Protein AF-A0A812LS75-F1 (afdb_monomer_lite)

Radius of gyration: 18.22 Å; chains: 1; bounding box: 44×43×49 Å

Secondary structure (DSSP, 8-state):
-PPPTT--B---EEEE-TTSEETTEE-GGGSTT--SGGGB-TTS-BPPPHHHHHHHHHHSPTT--EEEEE-B-SS-BHHHHHHTT-HHHHHHHHHHHHTS-EEEEEE-TTSTT--GGGTSSSHHHHHHHHHHHHHHHH-TTSEEEEEE-EEE-TTS-EEEESHHHHHHHHHHHHHHSTT-PPPTTEEEEEETTTTTTPPPSSPPPPPTTS---TT-EEEEESS--TTTHHHHHHHHHHHHHTTT-EEEB--SSTTBGGG-TTSPB-HHHHHHHHHHH-

pLDDT: mean 82.85, std 12.39, range [31.2, 97.56]

Organism: Symbiodinium pilosum (NCBI:txid2952)

Structure (mmCIF, N/CA/C/O backbone):
data_AF-A0A812LS75-F1
#
_entry.id   AF-A0A812LS75-F1
#
loop_
_atom_site.group_PDB
_atom_site.id
_atom_site.type_symbol
_atom_site.label_atom_id
_atom_site.label_alt_id
_atom_site.label_comp_id
_atom_site.label_asym_id
_atom_site.label_entity_id
_atom_site.label_seq_id
_atom_site.pdbx_PDB_ins_code
_atom_site.Cartn_x
_atom_site.Cartn_y
_atom_site.Cartn_z
_atom_site.occupancy
_atom_site.B_iso_or_equiv
_atom_site.auth_seq_id
_atom_site.auth_comp_id
_atom_site.auth_asym_id
_atom_site.auth_atom_id
_atom_site.pdbx_PDB_model_num
ATOM 1 N N . MET A 1 1 ? -18.449 -24.572 -2.217 1.00 39.62 1 MET A N 1
ATOM 2 C CA . MET A 1 1 ? -18.403 -24.117 -0.814 1.00 39.62 1 MET A CA 1
ATOM 3 C C . MET A 1 1 ? -18.227 -22.620 -0.880 1.00 39.62 1 MET A C 1
ATOM 5 O O . MET A 1 1 ? -17.216 -22.192 -1.411 1.00 39.62 1 MET A O 1
ATOM 9 N N . THR A 1 2 ? -19.245 -21.865 -0.482 1.00 31.20 2 THR A N 1
ATOM 10 C CA . THR A 1 2 ? -19.240 -20.399 -0.531 1.00 31.20 2 THR A CA 1
ATOM 11 C C . THR A 1 2 ? -18.287 -19.874 0.546 1.00 31.20 2 THR A C 1
ATOM 13 O O . THR A 1 2 ? -18.378 -20.364 1.676 1.00 31.20 2 THR A O 1
ATOM 16 N N . PRO A 1 3 ? -17.376 -18.935 0.241 1.00 34.66 3 PRO A N 1
ATOM 17 C CA . PRO A 1 3 ? -16.498 -18.353 1.251 1.00 34.66 3 PRO A CA 1
ATOM 18 C C . PRO A 1 3 ? -17.309 -17.704 2.388 1.00 34.66 3 PRO A C 1
ATOM 20 O O . PRO A 1 3 ? -18.414 -17.204 2.137 1.00 34.66 3 PRO A O 1
ATOM 23 N N . PRO A 1 4 ? -16.798 -17.693 3.634 1.00 38.34 4 PRO A N 1
ATOM 24 C CA . PRO A 1 4 ? -17.427 -16.969 4.735 1.00 38.34 4 PRO A CA 1
ATOM 25 C C . PRO A 1 4 ? -17.617 -15.491 4.370 1.00 38.34 4 PRO A C 1
ATOM 27 O O . PRO A 1 4 ? -16.743 -14.884 3.753 1.00 38.34 4 PRO A O 1
ATOM 30 N N . ARG A 1 5 ? -18.742 -14.898 4.794 1.00 42.19 5 ARG A N 1
ATOM 31 C CA . ARG A 1 5 ? -19.134 -13.496 4.528 1.00 42.19 5 ARG A CA 1
ATOM 32 C C . ARG A 1 5 ? -18.114 -12.434 4.978 1.00 42.19 5 ARG A C 1
ATOM 34 O O . ARG A 1 5 ? -18.291 -11.270 4.639 1.00 42.19 5 ARG A O 1
ATOM 41 N N . GLU A 1 6 ? -17.083 -12.819 5.723 1.00 42.31 6 GLU A N 1
ATOM 42 C CA . GLU A 1 6 ? -16.163 -11.910 6.416 1.00 42.31 6 GLU A CA 1
ATOM 43 C C . GLU A 1 6 ? -14.736 -11.908 5.841 1.00 42.31 6 GLU A C 1
ATOM 45 O O . GLU A 1 6 ? -13.907 -11.108 6.265 1.00 42.31 6 GLU A O 1
ATOM 50 N N . CYS A 1 7 ? -14.461 -12.714 4.808 1.00 43.38 7 CYS A N 1
ATOM 51 C CA . CYS A 1 7 ? -13.202 -12.650 4.064 1.00 43.38 7 CYS A CA 1
ATOM 52 C C . CYS A 1 7 ? -13.453 -12.270 2.608 1.00 43.38 7 CYS A C 1
ATOM 54 O O . CYS A 1 7 ? -13.709 -13.112 1.747 1.00 43.38 7 CYS A O 1
ATOM 56 N N . PHE A 1 8 ? -13.349 -10.973 2.326 1.00 46.62 8 PHE A N 1
ATOM 57 C CA . PHE A 1 8 ? -13.292 -10.482 0.958 1.00 46.62 8 PHE A CA 1
ATOM 58 C C . PHE A 1 8 ? -11.885 -10.685 0.426 1.00 46.62 8 PHE A C 1
ATOM 60 O O . PHE A 1 8 ? -10.950 -9.977 0.792 1.00 46.62 8 PHE A O 1
ATOM 67 N N . VAL A 1 9 ? -11.744 -11.627 -0.487 1.00 44.16 9 VAL A N 1
ATOM 68 C CA . VAL A 1 9 ? -10.540 -11.724 -1.296 1.00 44.16 9 VAL A CA 1
ATOM 69 C C . VAL A 1 9 ? -10.797 -10.902 -2.539 1.00 44.16 9 VAL A C 1
ATOM 71 O O . VAL A 1 9 ? -11.598 -11.262 -3.401 1.00 44.16 9 VAL A O 1
ATOM 74 N N . VAL A 1 10 ? -10.149 -9.756 -2.617 1.00 47.62 10 VAL A N 1
ATOM 75 C CA . VAL A 1 10 ? -10.252 -8.910 -3.795 1.00 47.62 10 VAL A CA 1
ATOM 76 C C . VAL A 1 10 ? -9.179 -9.401 -4.769 1.00 47.62 10 VAL A C 1
ATOM 78 O O . VAL A 1 10 ? -8.008 -9.396 -4.392 1.00 47.62 10 VAL A O 1
ATOM 81 N N . PRO A 1 11 ? -9.503 -9.845 -5.999 1.00 45.38 11 PRO A N 1
ATOM 82 C CA . PRO A 1 11 ? -8.513 -9.812 -7.067 1.00 45.38 11 PRO A CA 1
ATOM 83 C C . PRO A 1 11 ? -8.067 -8.381 -7.226 1.00 45.38 11 PRO A C 1
ATOM 85 O O . PRO A 1 11 ? -8.774 -7.520 -7.746 1.00 45.38 11 PRO A O 1
ATOM 88 N N . VAL A 1 12 ? -6.893 -8.116 -6.704 1.00 52.88 12 VAL A N 1
ATOM 89 C CA . VAL A 1 12 ? -6.328 -6.802 -6.786 1.00 52.88 12 VAL A CA 1
ATOM 90 C C . VAL A 1 12 ? -5.552 -6.732 -8.098 1.00 52.88 12 VAL A C 1
ATOM 92 O O . VAL A 1 12 ? -4.481 -7.321 -8.231 1.00 52.88 12 VAL A O 1
ATOM 95 N N . ALA A 1 13 ? -6.069 -5.974 -9.065 1.00 51.00 13 ALA A N 1
ATOM 96 C CA . ALA A 1 13 ? -5.219 -5.411 -10.106 1.00 51.00 13 ALA A CA 1
ATOM 97 C C . ALA A 1 13 ? -4.308 -4.375 -9.423 1.00 51.00 13 ALA A C 1
ATOM 99 O O . ALA A 1 13 ? -4.719 -3.245 -9.164 1.00 51.00 13 ALA A O 1
ATOM 100 N N . ALA A 1 14 ? -3.121 -4.820 -9.002 1.00 65.06 14 ALA A N 1
ATOM 101 C CA . ALA A 1 14 ? -2.138 -4.006 -8.294 1.00 65.06 14 ALA A CA 1
ATOM 102 C C . ALA A 1 14 ? -1.246 -3.258 -9.292 1.00 65.06 14 ALA A C 1
ATOM 104 O O . ALA A 1 14 ? -0.485 -3.882 -10.039 1.00 65.06 14 ALA A O 1
ATOM 105 N N . PHE A 1 15 ? -1.276 -1.925 -9.260 1.00 75.06 15 PHE A N 1
ATOM 106 C CA . PHE A 1 15 ? -0.408 -1.082 -10.090 1.00 75.06 15 PHE A CA 1
ATOM 107 C C . PHE A 1 15 ? 0.732 -0.491 -9.280 1.00 75.06 15 PHE A C 1
ATOM 109 O O . PHE A 1 15 ? 0.502 0.141 -8.256 1.00 75.06 15 PHE A O 1
ATOM 116 N N . GLN A 1 16 ? 1.970 -0.642 -9.746 1.00 78.88 16 GLN A N 1
ATOM 117 C CA . GLN A 1 16 ? 3.122 -0.022 -9.094 1.00 78.88 16 GLN A CA 1
ATOM 118 C C . GLN A 1 16 ? 3.538 1.257 -9.783 1.00 78.88 16 GLN A C 1
ATOM 120 O O . GLN A 1 16 ? 3.876 1.246 -10.965 1.00 78.88 16 GLN A O 1
ATOM 125 N N . LEU A 1 17 ? 3.620 2.334 -9.009 1.00 84.94 17 LEU A N 1
ATOM 126 C CA . LEU A 1 17 ? 3.750 3.664 -9.592 1.00 84.94 17 LEU A CA 1
ATOM 127 C C . LEU A 1 17 ? 5.183 4.194 -9.681 1.00 84.94 17 LEU A C 1
ATOM 129 O O . LEU A 1 17 ? 5.386 5.131 -10.435 1.00 84.94 17 LEU A O 1
ATOM 133 N N . ALA A 1 18 ? 6.168 3.586 -9.002 1.00 80.25 18 ALA A N 1
ATOM 134 C CA . ALA A 1 18 ? 7.507 4.139 -8.703 1.00 80.25 18 ALA A CA 1
ATOM 135 C C . ALA A 1 18 ? 8.267 4.901 -9.815 1.00 80.25 18 ALA A C 1
ATOM 137 O O . ALA A 1 18 ? 9.175 5.652 -9.484 1.00 80.25 18 ALA A O 1
ATOM 138 N N . TYR A 1 19 ? 7.955 4.741 -11.102 1.00 82.12 19 TYR A N 1
ATOM 139 C CA . TYR A 1 19 ? 8.678 5.390 -12.204 1.00 82.12 19 TYR A CA 1
ATOM 140 C C . TYR A 1 19 ? 7.760 6.040 -13.247 1.00 82.12 19 TYR A C 1
ATOM 142 O O . TYR A 1 19 ? 8.248 6.519 -14.268 1.00 82.12 19 TYR A O 1
ATOM 150 N N . GLN A 1 20 ? 6.445 6.053 -13.012 1.00 85.31 20 GLN A N 1
ATOM 151 C CA . GLN A 1 20 ? 5.464 6.490 -14.007 1.00 85.31 20 GLN A CA 1
ATOM 152 C C . GLN A 1 20 ? 5.328 8.017 -14.091 1.00 85.31 20 GLN A C 1
ATOM 154 O O . GLN A 1 20 ? 4.790 8.539 -15.065 1.00 85.31 20 GLN A O 1
ATOM 159 N N . GLY A 1 21 ? 5.833 8.758 -13.101 1.00 87.31 21 GLY A N 1
ATOM 160 C CA . GLY A 1 21 ? 5.483 10.168 -12.924 1.00 87.31 21 GLY A CA 1
ATOM 161 C C . GLY A 1 21 ? 4.018 10.338 -12.512 1.00 87.31 21 GLY A C 1
ATOM 162 O O . GLY A 1 21 ? 3.299 9.379 -12.218 1.00 87.31 21 GLY A O 1
ATOM 163 N N . PHE A 1 22 ? 3.549 11.569 -12.434 1.00 90.38 22 PHE A N 1
ATOM 164 C CA . PHE A 1 22 ? 2.174 11.825 -12.016 1.00 90.38 22 PHE A CA 1
ATOM 165 C C . PHE A 1 22 ? 1.203 11.633 -13.191 1.00 90.38 22 PHE A C 1
ATOM 167 O O . PHE A 1 22 ? 1.601 11.848 -14.331 1.00 90.38 22 PHE A O 1
ATOM 174 N N . PRO A 1 23 ? -0.080 11.295 -12.963 1.00 89.50 23 PRO A N 1
ATOM 175 C CA . PRO A 1 23 ? -1.069 11.184 -14.039 1.00 89.50 23 PRO A CA 1
ATOM 176 C C . PRO A 1 23 ? -1.167 12.433 -14.925 1.00 89.50 23 PRO A C 1
ATOM 178 O O . PRO A 1 23 ? -1.390 12.327 -16.125 1.00 89.50 23 PRO A O 1
ATOM 181 N N . TRP A 1 24 ? -0.979 13.621 -14.341 1.00 91.50 24 TRP A N 1
ATOM 182 C CA . TRP A 1 24 ? -0.992 14.909 -15.050 1.00 91.50 24 TRP A CA 1
ATOM 183 C C . TRP A 1 24 ? 0.384 15.349 -15.568 1.00 91.50 24 TRP A C 1
ATOM 185 O O . TRP A 1 24 ? 0.475 16.349 -16.273 1.00 91.50 24 TRP A O 1
ATOM 195 N N . GLN A 1 25 ? 1.449 14.644 -15.191 1.00 89.88 25 GLN A N 1
ATOM 196 C CA . GLN A 1 25 ? 2.821 14.918 -15.610 1.00 89.88 25 GLN A CA 1
ATOM 197 C C . GLN A 1 25 ? 3.614 13.599 -15.618 1.00 89.88 25 GLN A C 1
ATOM 199 O O . GLN A 1 25 ? 4.436 13.356 -14.722 1.00 89.88 25 GLN A O 1
ATOM 204 N N . PRO A 1 26 ? 3.308 12.694 -16.566 1.00 88.31 26 PRO A N 1
ATOM 205 C CA . PRO A 1 26 ? 3.971 11.402 -16.641 1.00 88.31 26 PRO A CA 1
ATOM 206 C C . PRO A 1 26 ? 5.456 11.585 -16.955 1.00 88.31 26 PRO A C 1
ATOM 208 O O . PRO A 1 26 ? 5.873 12.558 -17.580 1.00 88.31 26 PRO A O 1
ATOM 211 N N . SER A 1 27 ? 6.275 10.625 -16.531 1.00 87.81 27 SER A N 1
ATOM 212 C CA . SER A 1 27 ? 7.654 10.552 -17.020 1.00 87.81 27 SER A CA 1
ATOM 213 C C . SER A 1 27 ? 7.639 10.300 -18.531 1.00 87.81 27 SER A C 1
ATOM 215 O O . SER A 1 27 ? 6.788 9.550 -18.991 1.00 87.81 27 SER A O 1
ATOM 217 N N . VAL A 1 28 ? 8.610 10.830 -19.287 1.00 86.19 28 VAL A N 1
ATOM 218 C CA . VAL A 1 28 ? 8.676 10.748 -20.769 1.00 86.19 28 VAL A CA 1
ATOM 219 C C . VAL A 1 28 ? 8.386 9.344 -21.322 1.00 86.19 28 VAL A C 1
ATOM 221 O O . VAL A 1 28 ? 7.678 9.188 -22.312 1.00 86.19 28 VAL A O 1
ATOM 224 N N . GLY A 1 29 ? 8.881 8.291 -20.661 1.00 83.88 29 GLY A N 1
ATOM 225 C CA . GLY A 1 29 ? 8.601 6.908 -21.060 1.00 83.88 29 GLY A CA 1
ATOM 226 C C . GLY A 1 29 ? 7.111 6.537 -21.042 1.00 83.88 29 GLY A C 1
ATOM 227 O O . GLY A 1 29 ? 6.692 5.719 -21.844 1.00 83.88 29 GLY A O 1
ATOM 228 N N . TYR A 1 30 ? 6.304 7.148 -20.176 1.00 86.00 30 TYR A N 1
ATOM 229 C CA . TYR A 1 30 ? 4.893 6.832 -19.904 1.00 86.00 30 TYR A CA 1
ATOM 230 C C . TYR A 1 30 ? 3.903 7.797 -20.564 1.00 86.00 30 TYR A C 1
ATOM 232 O O . TYR A 1 30 ? 2.693 7.678 -20.359 1.00 86.00 30 TYR A O 1
ATOM 240 N N . GLU A 1 31 ? 4.396 8.748 -21.353 1.00 87.81 31 GLU A N 1
ATOM 241 C CA . GLU A 1 31 ? 3.552 9.562 -22.223 1.00 87.81 31 GLU A CA 1
ATOM 242 C C . GLU A 1 31 ? 2.877 8.695 -23.300 1.00 87.81 31 GLU A C 1
ATOM 244 O O . GLU A 1 31 ? 3.352 7.615 -23.669 1.00 87.81 31 GLU A O 1
ATOM 249 N N . SER A 1 32 ? 1.727 9.152 -23.798 1.00 86.00 32 SER A N 1
ATOM 250 C CA . SER A 1 32 ? 1.018 8.449 -24.870 1.00 86.00 32 SER A CA 1
ATOM 251 C C . SER A 1 32 ? 1.871 8.418 -26.143 1.00 86.00 32 SER A C 1
ATOM 253 O O . SER A 1 32 ? 2.416 9.438 -26.559 1.00 86.00 32 SER A O 1
ATOM 255 N N . GLY A 1 33 ? 1.997 7.238 -26.756 1.00 84.31 33 GLY A N 1
ATOM 256 C CA . GLY A 1 33 ? 2.820 7.026 -27.952 1.00 84.31 33 GLY A CA 1
ATOM 257 C C . GLY A 1 33 ? 4.307 6.758 -27.685 1.00 84.31 33 GLY A C 1
ATOM 258 O O . GLY A 1 33 ? 5.040 6.461 -28.631 1.00 84.31 33 GLY A O 1
ATOM 259 N N . SER A 1 34 ? 4.762 6.801 -26.429 1.00 85.50 34 SER A N 1
ATOM 260 C CA . SER A 1 34 ? 6.143 6.461 -26.073 1.00 85.50 34 SER A CA 1
ATOM 261 C C . SER A 1 34 ? 6.450 4.970 -26.247 1.00 85.50 34 SER A C 1
ATOM 263 O O . SER A 1 34 ? 5.592 4.096 -26.085 1.00 85.50 34 SER A O 1
ATOM 265 N N . SER A 1 35 ? 7.711 4.658 -26.570 1.00 81.50 35 SER A N 1
ATOM 266 C CA . SER A 1 35 ? 8.141 3.273 -26.782 1.00 81.50 35 SER A CA 1
ATOM 267 C C . SER A 1 35 ? 8.067 2.448 -25.491 1.00 81.50 35 SER A C 1
ATOM 269 O O . SER A 1 35 ? 8.340 2.933 -24.393 1.00 81.50 35 SER A O 1
ATOM 271 N N . LEU A 1 36 ? 7.749 1.156 -25.624 1.00 75.06 36 LEU A N 1
ATOM 272 C CA . LEU A 1 36 ? 7.775 0.201 -24.508 1.00 75.06 36 LEU A CA 1
ATOM 273 C C . LEU A 1 36 ? 9.173 0.067 -23.879 1.00 75.06 36 LEU A C 1
ATOM 275 O O . LEU A 1 36 ? 9.285 -0.156 -22.675 1.00 75.06 36 LEU A O 1
ATOM 279 N N . GLU A 1 37 ? 10.242 0.229 -24.668 1.00 73.44 37 GLU A N 1
ATOM 280 C CA . GLU A 1 37 ? 11.620 0.201 -24.160 1.00 73.44 37 GLU A CA 1
ATOM 281 C C . GLU A 1 37 ? 11.896 1.354 -23.188 1.00 73.44 37 GLU A C 1
ATOM 283 O O . GLU A 1 37 ? 12.541 1.147 -22.162 1.00 73.44 37 GLU A O 1
ATOM 288 N N . GLY A 1 38 ? 11.334 2.541 -23.446 1.00 68.75 38 GLY A N 1
ATOM 289 C CA . GLY A 1 38 ? 11.442 3.702 -22.556 1.00 68.75 38 GLY A CA 1
ATOM 290 C C . GLY A 1 38 ? 10.684 3.556 -21.230 1.00 68.75 38 GLY A C 1
ATOM 291 O O . GLY A 1 38 ? 10.913 4.339 -20.308 1.00 68.75 38 GLY A O 1
ATOM 292 N N . ARG A 1 39 ? 9.804 2.552 -21.119 1.00 73.56 39 ARG A N 1
ATOM 293 C CA . ARG A 1 39 ? 8.993 2.235 -19.927 1.00 73.56 39 ARG A CA 1
ATOM 294 C C . ARG A 1 39 ? 9.566 1.116 -19.074 1.00 73.56 39 ARG A C 1
ATOM 296 O O . ARG A 1 39 ? 8.980 0.757 -18.056 1.00 73.56 39 ARG A O 1
ATOM 303 N N . ARG A 1 40 ? 10.676 0.510 -19.491 1.00 71.00 40 ARG A N 1
ATOM 304 C CA . ARG A 1 40 ? 11.230 -0.638 -18.783 1.00 71.00 40 ARG A CA 1
ATOM 305 C C . ARG A 1 40 ? 11.899 -0.192 -17.481 1.00 71.00 40 ARG A C 1
ATOM 307 O O . ARG A 1 40 ? 12.785 0.660 -17.472 1.00 71.00 40 ARG A O 1
ATOM 314 N N . TYR A 1 41 ? 11.464 -0.776 -16.374 1.00 70.50 41 TYR A N 1
ATOM 315 C CA . TYR A 1 41 ? 12.031 -0.566 -15.049 1.00 70.50 41 TYR A CA 1
ATOM 316 C C . TYR A 1 41 ? 13.445 -1.177 -14.977 1.00 70.50 41 TYR A C 1
ATOM 318 O O . TYR A 1 41 ? 13.772 -2.069 -15.766 1.00 70.50 41 TYR A O 1
ATOM 326 N N . PRO A 1 42 ? 14.290 -0.776 -14.004 1.00 68.12 42 PRO A N 1
ATOM 327 C CA . PRO A 1 42 ? 15.633 -1.346 -13.835 1.00 68.12 42 PRO A CA 1
ATOM 328 C C . PRO A 1 42 ? 15.664 -2.870 -13.635 1.00 68.12 42 PRO A C 1
ATOM 330 O O . PRO A 1 42 ? 16.673 -3.509 -13.915 1.00 68.12 42 PRO A O 1
ATOM 333 N N . ASN A 1 43 ? 14.564 -3.460 -13.164 1.00 64.38 43 ASN A N 1
ATOM 334 C CA . ASN A 1 43 ? 14.384 -4.906 -13.013 1.00 64.38 43 ASN A CA 1
ATOM 335 C C . ASN A 1 43 ? 13.890 -5.605 -14.299 1.00 64.38 43 ASN A C 1
ATOM 337 O O . ASN A 1 43 ? 13.624 -6.801 -14.275 1.00 64.38 43 ASN A O 1
ATOM 341 N N . GLY A 1 44 ? 13.780 -4.887 -15.420 1.00 68.69 44 GLY A N 1
ATOM 342 C CA . GLY A 1 44 ? 13.390 -5.437 -16.720 1.00 68.69 44 GLY A CA 1
ATOM 343 C C . GLY A 1 44 ? 11.882 -5.482 -16.981 1.00 68.69 44 GLY A C 1
ATOM 344 O O . GLY A 1 44 ? 11.478 -5.878 -18.074 1.00 68.69 44 GLY A O 1
ATOM 345 N N . GLU A 1 45 ? 11.063 -5.057 -16.020 1.00 69.62 45 GLU A N 1
ATOM 346 C CA . GLU A 1 45 ? 9.598 -5.104 -16.086 1.00 69.62 45 GLU A CA 1
ATOM 347 C C . GLU A 1 45 ? 9.027 -3.888 -16.825 1.00 69.62 45 GLU A C 1
ATOM 349 O O . GLU A 1 45 ? 9.600 -2.801 -16.777 1.00 69.62 45 GLU A O 1
ATOM 354 N N . THR A 1 46 ? 7.866 -4.038 -17.462 1.00 72.81 46 THR A N 1
ATOM 355 C CA . THR A 1 46 ? 7.110 -2.916 -18.034 1.00 72.81 46 THR A CA 1
ATOM 356 C C . THR A 1 46 ? 5.745 -2.860 -17.360 1.00 72.81 46 THR A C 1
ATOM 358 O O . THR A 1 46 ? 4.971 -3.812 -17.448 1.00 72.81 46 THR A O 1
ATOM 361 N N . TYR A 1 47 ? 5.459 -1.758 -16.668 1.00 75.44 47 TYR A N 1
ATOM 362 C CA . TYR A 1 47 ? 4.149 -1.500 -16.067 1.00 75.44 47 TYR A CA 1
ATOM 363 C C . TYR A 1 47 ? 3.290 -0.647 -17.010 1.00 75.44 47 TYR A C 1
ATOM 365 O O . TYR A 1 47 ? 3.852 0.099 -17.822 1.00 75.44 47 TYR A O 1
ATOM 373 N N . PRO A 1 48 ? 1.949 -0.753 -16.922 1.00 77.56 48 PRO A N 1
ATOM 374 C CA . PRO A 1 48 ? 1.064 0.074 -17.730 1.00 77.56 48 PRO A CA 1
ATOM 375 C C . PRO A 1 48 ? 1.271 1.555 -17.397 1.00 77.56 48 PRO A C 1
ATOM 377 O O . PRO A 1 48 ? 1.495 1.912 -16.240 1.00 77.56 48 PRO A O 1
ATOM 380 N N . ALA A 1 49 ? 1.214 2.401 -18.417 1.00 84.94 49 ALA A N 1
ATOM 381 C CA . ALA A 1 49 ? 1.160 3.848 -18.310 1.00 84.94 49 ALA A CA 1
ATOM 382 C C . ALA A 1 49 ? -0.236 4.322 -17.895 1.00 84.94 49 ALA A C 1
ATOM 384 O O . ALA A 1 49 ? -1.214 3.588 -18.005 1.00 84.94 49 ALA A O 1
ATOM 385 N N . TRP A 1 50 ? -0.347 5.583 -17.471 1.00 88.12 50 TRP A N 1
ATOM 386 C CA . TRP A 1 50 ? -1.609 6.143 -16.981 1.00 88.12 50 TRP A CA 1
ATOM 387 C C . TRP A 1 50 ? -2.777 6.026 -17.968 1.00 88.12 50 TRP A C 1
ATOM 389 O O . TRP A 1 50 ? -3.877 5.703 -17.542 1.00 88.12 50 TRP A O 1
ATOM 399 N N . HIS A 1 51 ? -2.539 6.203 -19.272 1.00 86.69 51 HIS A N 1
ATOM 400 C CA . HIS A 1 51 ? -3.581 6.037 -20.291 1.00 86.69 51 HIS A CA 1
ATOM 401 C C . HIS A 1 51 ? -3.985 4.565 -20.496 1.00 86.69 51 HIS A C 1
ATOM 403 O O . HIS A 1 51 ? -5.154 4.276 -20.698 1.00 86.69 51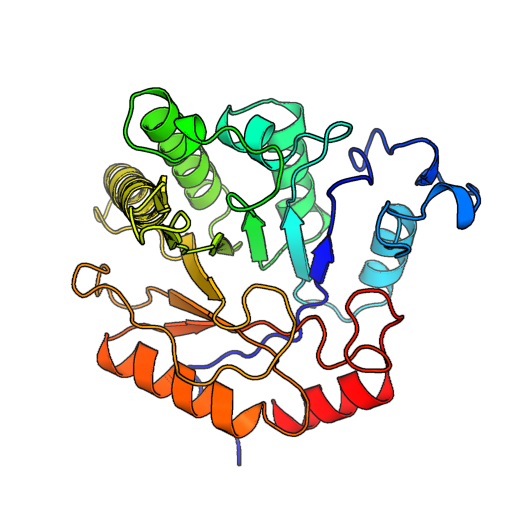 HIS A O 1
ATOM 409 N N . GLU A 1 52 ? -3.048 3.618 -20.375 1.00 82.06 52 GLU A N 1
ATOM 410 C CA . GLU A 1 52 ? -3.365 2.180 -20.415 1.00 82.06 52 GLU A CA 1
ATOM 411 C C . GLU A 1 52 ? -4.146 1.758 -19.156 1.00 82.06 52 GLU A C 1
ATOM 413 O O . GLU A 1 52 ? -5.006 0.883 -19.218 1.00 82.06 52 GLU A O 1
ATOM 418 N N . ILE A 1 53 ? -3.870 2.395 -18.010 1.00 83.81 53 ILE A N 1
ATOM 419 C CA . ILE A 1 53 ? -4.668 2.247 -16.788 1.00 83.81 53 ILE A CA 1
ATOM 420 C C . ILE A 1 53 ? -6.075 2.819 -17.007 1.00 83.81 53 ILE A C 1
ATOM 422 O O . ILE A 1 53 ? -7.040 2.147 -16.657 1.00 83.81 53 ILE A O 1
ATOM 426 N N . ASP A 1 54 ? -6.203 4.004 -17.612 1.00 86.12 54 ASP A N 1
ATOM 427 C CA . ASP A 1 54 ? -7.498 4.600 -17.974 1.00 86.12 54 ASP A CA 1
ATOM 428 C C . ASP A 1 54 ? -8.325 3.654 -18.864 1.00 86.12 54 ASP A C 1
ATOM 430 O O . ASP A 1 54 ? -9.468 3.338 -18.527 1.00 86.12 54 ASP A O 1
ATOM 434 N N . ASP A 1 55 ? -7.736 3.150 -19.951 1.00 82.06 55 ASP A N 1
ATOM 435 C CA . ASP A 1 55 ? -8.398 2.249 -20.904 1.00 82.06 55 ASP A CA 1
ATOM 436 C C . ASP A 1 55 ? -8.830 0.936 -20.244 1.00 82.06 55 ASP A C 1
ATOM 438 O O . ASP A 1 55 ? -9.953 0.460 -20.427 1.00 82.06 55 ASP A O 1
ATOM 442 N N . MET A 1 56 ? -7.945 0.356 -19.432 1.00 76.50 56 MET A N 1
ATOM 443 C CA . MET A 1 56 ? -8.246 -0.855 -18.680 1.00 76.50 56 MET A CA 1
ATOM 444 C C . MET A 1 56 ? -9.400 -0.616 -17.715 1.00 76.50 56 MET A C 1
ATOM 446 O O . MET A 1 56 ? -10.346 -1.392 -17.728 1.00 76.50 56 MET A O 1
ATOM 450 N N . ILE A 1 57 ? -9.374 0.456 -16.921 1.00 78.88 57 ILE A N 1
ATOM 451 C CA . ILE A 1 57 ? -10.447 0.761 -15.967 1.00 78.88 57 ILE A CA 1
ATOM 452 C C . ILE A 1 57 ? -11.774 0.982 -16.689 1.00 78.88 57 ILE A C 1
ATOM 454 O O . ILE A 1 57 ? -12.787 0.448 -16.246 1.00 78.88 57 ILE A O 1
ATOM 458 N N . ALA A 1 58 ? -11.766 1.680 -17.825 1.00 82.25 58 ALA A N 1
ATOM 459 C CA . ALA A 1 58 ? -12.953 1.874 -18.654 1.00 82.25 58 ALA A CA 1
ATOM 460 C C . ALA A 1 58 ? -13.525 0.557 -19.215 1.00 82.25 58 ALA A C 1
ATOM 462 O O . ALA A 1 58 ? -14.716 0.480 -19.509 1.00 82.25 58 ALA A O 1
ATOM 463 N N . SER A 1 59 ? -12.690 -0.475 -19.369 1.00 76.50 59 SER A N 1
ATOM 464 C CA . SER A 1 59 ? -13.112 -1.807 -19.819 1.00 76.50 59 SER A CA 1
ATOM 465 C C . SER A 1 59 ? -13.610 -2.722 -18.693 1.00 76.50 59 SER A C 1
ATOM 467 O O . SER A 1 59 ? -14.223 -3.757 -18.970 1.00 76.50 59 SER A O 1
ATOM 469 N N . LEU A 1 60 ? -13.343 -2.375 -17.429 1.00 68.44 60 LEU A N 1
ATOM 470 C CA . LEU A 1 60 ? -13.724 -3.189 -16.278 1.00 68.44 60 LEU A CA 1
ATOM 471 C C . LEU A 1 60 ? -15.203 -2.965 -15.913 1.00 68.44 60 LEU A C 1
ATOM 473 O O . LEU A 1 60 ? -15.718 -1.861 -16.079 1.00 68.44 60 LEU A O 1
ATOM 477 N N . PRO A 1 61 ? -15.905 -3.984 -15.379 1.00 72.56 61 PRO A N 1
ATOM 478 C CA . PRO A 1 61 ? -17.271 -3.815 -14.896 1.00 72.56 61 PRO A CA 1
ATOM 479 C C . PRO A 1 61 ? -17.387 -2.720 -13.829 1.00 72.56 61 PRO A C 1
ATOM 481 O O . PRO A 1 61 ? -16.494 -2.566 -12.987 1.00 72.56 61 PRO A O 1
ATOM 484 N N . ASP A 1 62 ? -18.527 -2.030 -13.804 1.00 69.38 62 ASP A N 1
ATOM 485 C CA . ASP A 1 62 ? -18.840 -1.053 -12.761 1.00 69.38 62 ASP A CA 1
ATOM 486 C C . ASP A 1 62 ? -18.663 -1.659 -11.359 1.00 69.38 62 ASP A C 1
ATOM 488 O O . ASP A 1 62 ? -19.121 -2.765 -11.061 1.00 69.38 62 ASP A O 1
ATOM 492 N N . GLY A 1 63 ? -17.981 -0.919 -10.482 1.00 65.94 63 GLY A N 1
ATOM 493 C CA . GLY A 1 63 ? -17.667 -1.364 -9.122 1.00 65.94 63 GLY A CA 1
ATOM 494 C C . GLY A 1 63 ? -16.412 -2.234 -8.998 1.00 65.94 63 GLY A C 1
ATOM 495 O O . GLY A 1 63 ? -16.145 -2.751 -7.907 1.00 65.94 63 GLY A O 1
ATOM 496 N N . THR A 1 64 ? -15.622 -2.390 -10.068 1.00 64.50 64 THR A N 1
ATOM 497 C CA . THR A 1 64 ? -14.322 -3.072 -9.988 1.00 64.50 64 THR A CA 1
ATOM 498 C C . THR A 1 64 ? -13.380 -2.352 -9.024 1.00 64.50 64 THR A C 1
ATOM 500 O O . THR A 1 64 ? -13.214 -1.137 -9.060 1.00 64.50 64 THR A O 1
ATOM 503 N N . ARG A 1 65 ? -12.763 -3.124 -8.125 1.00 68.12 65 ARG A N 1
ATOM 504 C CA . ARG A 1 65 ? -11.920 -2.623 -7.033 1.00 68.12 65 ARG A CA 1
ATOM 505 C C . ARG A 1 65 ? -10.449 -2.674 -7.432 1.00 68.12 65 ARG A C 1
ATOM 507 O O . ARG A 1 65 ? -9.946 -3.742 -7.768 1.00 68.12 65 ARG A O 1
ATOM 514 N N . LEU A 1 66 ? -9.751 -1.545 -7.335 1.00 76.44 66 LEU A N 1
ATOM 515 C CA . LEU A 1 66 ? -8.337 -1.423 -7.714 1.00 76.44 66 LEU A CA 1
ATOM 516 C C . LEU A 1 66 ? -7.432 -1.236 -6.494 1.00 76.44 66 LEU A C 1
ATOM 518 O O . LEU A 1 66 ? -7.854 -0.649 -5.491 1.00 76.44 66 LEU A O 1
ATOM 522 N N . SER A 1 67 ? -6.175 -1.678 -6.604 1.00 84.00 67 SER A N 1
ATOM 523 C CA . SER A 1 67 ? -5.113 -1.284 -5.670 1.00 84.00 67 SER A CA 1
ATOM 524 C C . SER A 1 67 ? -3.982 -0.584 -6.389 1.00 84.00 67 SER A C 1
ATOM 526 O O . SER A 1 67 ? -3.504 -1.027 -7.435 1.00 84.00 67 SER A O 1
ATOM 528 N N . PHE A 1 68 ? -3.477 0.461 -5.754 1.00 88.62 68 PHE A N 1
ATOM 529 C CA . PHE A 1 68 ? -2.301 1.180 -6.207 1.00 88.62 68 PHE A CA 1
ATOM 530 C C . PHE A 1 68 ? -1.194 1.048 -5.170 1.00 88.62 68 PHE A C 1
ATOM 532 O O . PHE A 1 68 ? -1.368 1.342 -3.993 1.00 88.62 68 PHE A O 1
ATOM 539 N N . HIS A 1 69 ? -0.033 0.590 -5.614 1.00 88.75 69 HIS A N 1
ATOM 540 C CA . HIS A 1 69 ? 1.154 0.397 -4.802 1.00 88.75 69 HIS A CA 1
ATOM 541 C C . HIS A 1 69 ? 2.069 1.597 -5.043 1.00 88.75 69 HIS A C 1
ATOM 543 O O . HIS A 1 69 ? 2.820 1.658 -6.026 1.00 88.75 69 HIS A O 1
ATOM 549 N N . LEU A 1 70 ? 2.004 2.561 -4.126 1.00 91.69 70 LEU A N 1
ATOM 550 C CA . LEU A 1 70 ? 2.951 3.664 -4.057 1.00 91.69 70 LEU A CA 1
ATOM 551 C C . LEU A 1 70 ? 4.290 3.109 -3.608 1.00 91.69 70 LEU A C 1
ATOM 553 O O . LEU A 1 70 ? 4.393 2.416 -2.598 1.00 91.69 70 LEU A O 1
ATOM 557 N N . ASN A 1 71 ? 5.315 3.368 -4.398 1.00 88.44 71 ASN A N 1
ATOM 558 C CA . ASN A 1 71 ? 6.653 2.849 -4.187 1.00 88.44 71 ASN A CA 1
ATOM 559 C C . ASN A 1 71 ? 7.651 3.978 -4.483 1.00 88.44 71 ASN A C 1
ATOM 561 O O . ASN A 1 71 ? 7.292 4.959 -5.131 1.00 88.44 71 ASN A O 1
ATOM 565 N N . GLU A 1 72 ? 8.864 3.874 -3.960 1.00 88.75 72 GLU A N 1
ATOM 566 C CA . GLU A 1 72 ? 9.864 4.939 -4.012 1.00 88.75 72 GLU A CA 1
ATOM 567 C C . GLU A 1 72 ? 10.826 4.729 -5.187 1.00 88.75 72 GLU A C 1
ATOM 569 O O . GLU A 1 72 ? 11.264 3.607 -5.460 1.00 88.75 72 GLU A O 1
ATOM 574 N N . SER A 1 73 ? 11.196 5.816 -5.863 1.00 83.69 73 SER A N 1
ATOM 575 C CA . SER A 1 73 ? 12.378 5.854 -6.721 1.00 83.69 73 SER A CA 1
ATOM 576 C C . SER A 1 73 ? 13.040 7.227 -6.687 1.00 83.69 73 SER A C 1
ATOM 578 O O . SER A 1 73 ? 12.429 8.211 -6.280 1.00 83.69 73 SER A O 1
ATOM 580 N N . GLU A 1 74 ? 14.269 7.310 -7.203 1.00 78.44 74 GLU A N 1
ATOM 581 C CA . GLU A 1 74 ? 14.979 8.584 -7.376 1.00 78.44 74 GLU A CA 1
ATOM 582 C C . GLU A 1 74 ? 14.213 9.587 -8.253 1.00 78.44 74 GLU A C 1
ATOM 584 O O . GLU A 1 74 ? 14.354 10.792 -8.073 1.00 78.44 74 GLU A O 1
ATOM 589 N N . LYS A 1 75 ? 13.412 9.106 -9.214 1.00 75.56 75 LYS A N 1
ATOM 590 C CA . LYS A 1 75 ? 12.686 9.964 -10.165 1.00 75.56 75 LYS A CA 1
ATOM 591 C C . LYS A 1 75 ? 11.296 10.350 -9.674 1.00 75.56 75 LYS A C 1
ATOM 593 O O . LYS A 1 75 ? 10.776 11.386 -10.078 1.00 75.56 75 LYS A O 1
ATOM 598 N N . CYS A 1 76 ? 10.677 9.509 -8.852 1.00 81.06 76 CYS A N 1
ATOM 599 C CA . CYS A 1 76 ? 9.332 9.731 -8.340 1.00 81.06 76 CYS A CA 1
ATOM 600 C C . CYS A 1 76 ? 9.277 9.298 -6.868 1.00 81.06 76 CYS A C 1
ATOM 602 O O . CYS A 1 76 ? 8.938 8.146 -6.573 1.00 81.06 76 CYS A O 1
ATOM 604 N N . PRO A 1 77 ? 9.621 10.206 -5.942 1.00 89.69 77 PRO A N 1
ATOM 605 C CA . PRO A 1 77 ? 9.696 9.909 -4.519 1.00 89.69 77 PRO A CA 1
ATOM 606 C C . PRO A 1 77 ? 8.306 9.880 -3.858 1.00 89.69 77 PRO A C 1
ATOM 608 O O . PRO A 1 77 ? 8.038 10.638 -2.929 1.00 89.69 77 PRO A O 1
ATOM 611 N N . TYR A 1 78 ? 7.363 9.075 -4.372 1.00 92.06 78 TYR A N 1
ATOM 612 C CA . TYR A 1 78 ? 5.955 9.157 -3.953 1.00 92.06 78 TYR A CA 1
ATOM 613 C C . TYR A 1 78 ? 5.759 8.911 -2.467 1.00 92.06 78 TYR A C 1
ATOM 615 O O . TYR A 1 78 ? 4.954 9.601 -1.855 1.00 92.06 78 TYR A O 1
ATOM 623 N N . VAL A 1 79 ? 6.447 7.918 -1.898 1.00 95.38 79 VAL A N 1
ATOM 624 C CA . VAL A 1 79 ? 6.226 7.532 -0.504 1.00 95.38 79 VAL A CA 1
ATOM 625 C C . VAL A 1 79 ? 6.782 8.616 0.408 1.00 95.38 79 VAL A C 1
ATOM 627 O O . VAL A 1 79 ? 6.036 9.156 1.219 1.00 95.38 79 VAL A O 1
ATOM 630 N N . SER A 1 80 ? 8.045 9.001 0.239 1.00 96.38 80 SER A N 1
ATOM 631 C CA . SER A 1 80 ? 8.657 10.059 1.043 1.00 96.38 80 SER A CA 1
ATOM 632 C C . SER A 1 80 ? 7.935 11.407 0.886 1.00 96.38 80 SER A C 1
ATOM 634 O O . SER A 1 80 ? 7.614 12.034 1.895 1.00 96.38 80 SER A O 1
ATOM 636 N N . SER A 1 81 ? 7.564 11.797 -0.339 1.00 96.38 81 SER A N 1
ATOM 637 C CA . SER A 1 81 ? 6.799 13.026 -0.608 1.00 96.38 81 SER A CA 1
ATOM 638 C C . SER A 1 81 ? 5.405 12.992 0.018 1.00 96.38 81 SER A C 1
ATOM 640 O O . SER A 1 81 ? 4.953 13.995 0.566 1.00 96.38 81 SER A O 1
ATOM 642 N N . LEU A 1 82 ? 4.722 11.842 -0.028 1.00 97.44 82 LEU A N 1
ATOM 643 C CA . LEU A 1 82 ? 3.409 11.673 0.594 1.00 97.44 82 LEU A CA 1
ATOM 644 C C . LEU A 1 82 ? 3.496 11.779 2.116 1.00 97.44 82 LEU A C 1
ATOM 646 O O . LEU A 1 82 ? 2.695 12.489 2.715 1.00 97.44 82 LEU A O 1
ATOM 650 N N . LEU A 1 83 ? 4.476 11.115 2.735 1.00 97.19 83 LEU A N 1
ATOM 651 C CA . LEU A 1 83 ? 4.711 11.184 4.181 1.00 97.19 83 LEU A CA 1
ATOM 652 C C . LEU A 1 83 ? 5.060 12.610 4.635 1.00 97.19 83 LEU A C 1
ATOM 654 O O . LEU A 1 83 ? 4.663 13.031 5.716 1.00 97.19 83 LEU A O 1
ATOM 658 N N . GLN A 1 84 ? 5.741 13.381 3.789 1.00 97.31 84 GLN A N 1
ATOM 659 C CA . GLN A 1 84 ? 6.059 14.787 4.044 1.00 97.31 84 GLN A CA 1
ATOM 660 C C . GLN A 1 84 ? 4.908 15.758 3.728 1.00 97.31 84 GLN A C 1
ATOM 662 O O . GLN A 1 84 ? 5.028 16.945 4.027 1.00 97.31 84 GLN A O 1
ATOM 667 N N . GLY A 1 85 ? 3.803 15.284 3.140 1.00 96.94 85 GLY A N 1
ATOM 668 C CA . GLY A 1 85 ? 2.650 16.117 2.790 1.00 96.94 85 GLY A CA 1
ATOM 669 C C . GLY A 1 85 ? 2.863 17.008 1.562 1.00 96.94 85 GLY A C 1
ATOM 670 O O . GLY A 1 85 ? 2.258 18.073 1.470 1.00 96.94 85 GLY A O 1
ATOM 671 N N . ALA A 1 86 ? 3.723 16.607 0.623 1.00 96.88 86 ALA A N 1
ATOM 672 C CA . ALA A 1 86 ? 3.936 17.352 -0.616 1.00 96.88 86 ALA A CA 1
ATOM 673 C C . ALA A 1 86 ? 2.655 17.403 -1.469 1.00 96.88 86 ALA A C 1
ATOM 675 O O . ALA A 1 86 ? 2.012 16.375 -1.697 1.00 96.88 86 ALA A O 1
ATOM 676 N N . GLU A 1 87 ? 2.320 18.586 -1.993 1.00 96.00 87 GLU A N 1
ATOM 677 C CA . GLU A 1 87 ? 1.057 18.835 -2.704 1.00 96.00 87 GLU A CA 1
ATOM 678 C C . GLU A 1 87 ? 0.833 17.887 -3.889 1.00 96.00 87 GLU A C 1
ATOM 680 O O . GLU A 1 87 ? -0.253 17.327 -4.024 1.00 96.00 87 GLU A O 1
ATOM 685 N N . ASP A 1 88 ? 1.859 17.628 -4.704 1.00 94.00 88 ASP A N 1
ATOM 686 C CA . ASP A 1 88 ? 1.743 16.716 -5.848 1.00 94.00 88 ASP A CA 1
ATOM 687 C C . ASP A 1 88 ? 1.461 15.267 -5.422 1.00 94.00 88 ASP A C 1
ATOM 689 O O . ASP A 1 88 ? 0.686 14.562 -6.069 1.00 94.00 88 ASP A O 1
ATOM 693 N N . ALA A 1 89 ? 2.035 14.806 -4.308 1.00 95.38 89 ALA A N 1
ATOM 694 C CA . ALA A 1 89 ? 1.774 13.464 -3.790 1.00 95.38 89 ALA A CA 1
ATOM 695 C C . ALA A 1 89 ? 0.363 13.352 -3.189 1.00 95.38 89 ALA A C 1
ATOM 697 O O . ALA A 1 89 ? -0.308 12.335 -3.370 1.00 95.38 89 ALA A O 1
ATOM 698 N N . LEU A 1 90 ? -0.125 14.407 -2.533 1.00 97.25 90 LEU A N 1
ATOM 699 C CA . LEU A 1 90 ? -1.503 14.469 -2.037 1.00 97.25 90 LEU A CA 1
ATOM 700 C C . LEU A 1 90 ? -2.512 14.519 -3.184 1.00 97.25 90 LEU A C 1
ATOM 702 O O . LEU A 1 90 ? -3.506 13.796 -3.159 1.00 97.25 90 LEU A O 1
ATOM 706 N N . LYS A 1 91 ? -2.218 15.299 -4.227 1.00 96.81 91 LYS A N 1
ATOM 707 C CA . LYS A 1 91 ? -3.004 15.337 -5.462 1.00 96.81 91 LYS A CA 1
ATOM 708 C C . LYS A 1 91 ? -3.018 13.983 -6.167 1.00 96.81 91 LYS A C 1
ATOM 710 O O . LYS A 1 91 ? -4.028 13.616 -6.757 1.00 96.81 91 LYS A O 1
ATOM 715 N N . LEU A 1 92 ? -1.931 13.212 -6.091 1.00 95.12 92 LEU A N 1
ATOM 716 C CA . LEU A 1 92 ? -1.909 11.854 -6.633 1.00 95.12 92 LEU A CA 1
ATOM 717 C C . LEU A 1 92 ? -2.920 10.989 -5.894 1.00 95.12 92 LEU A C 1
ATOM 719 O O . LEU A 1 92 ? -3.745 10.360 -6.545 1.00 95.12 92 LEU A O 1
ATOM 723 N N . VAL A 1 93 ? -2.879 10.981 -4.559 1.00 96.75 93 VAL A N 1
ATOM 724 C CA . VAL A 1 93 ? -3.841 10.221 -3.750 1.00 96.75 93 VAL A CA 1
ATOM 725 C C . VAL A 1 93 ? -5.275 10.664 -4.042 1.00 96.75 93 VAL A C 1
ATOM 727 O O . VAL A 1 93 ? -6.128 9.803 -4.223 1.00 96.75 93 VAL A O 1
ATOM 730 N N . ASP A 1 94 ? -5.527 11.966 -4.190 1.00 97.31 94 ASP A N 1
ATOM 731 C CA . ASP A 1 94 ? -6.841 12.488 -4.588 1.00 97.31 94 ASP A CA 1
ATOM 732 C C . ASP A 1 94 ? -7.310 11.918 -5.935 1.00 97.31 94 ASP A C 1
ATOM 734 O O . ASP A 1 94 ? -8.414 11.385 -6.033 1.00 97.31 94 ASP A O 1
ATOM 738 N N . VAL A 1 95 ? -6.445 11.910 -6.954 1.00 94.38 95 VAL A N 1
ATOM 739 C CA . VAL A 1 95 ? -6.756 11.295 -8.253 1.00 94.38 95 VAL A CA 1
ATOM 740 C C . VAL A 1 95 ? -6.998 9.785 -8.111 1.00 94.38 95 VAL A C 1
ATOM 742 O O . VAL A 1 95 ? -7.953 9.267 -8.686 1.00 94.38 95 VAL A O 1
ATOM 745 N N . LEU A 1 96 ? -6.180 9.068 -7.335 1.00 93.44 96 LEU A N 1
ATOM 746 C CA . LEU A 1 96 ? -6.358 7.631 -7.093 1.00 93.44 96 LEU A CA 1
ATOM 747 C C . LEU A 1 96 ? -7.706 7.322 -6.430 1.00 93.44 96 LEU A C 1
ATOM 749 O O . LEU A 1 96 ? -8.421 6.430 -6.886 1.00 93.44 96 LEU A O 1
ATOM 753 N N . CYS A 1 97 ? -8.086 8.074 -5.402 1.00 92.94 97 CYS A N 1
ATOM 754 C CA . CYS A 1 97 ? -9.345 7.874 -4.691 1.00 92.94 97 CYS A CA 1
ATOM 755 C C . CYS A 1 97 ? -10.562 8.310 -5.522 1.00 92.94 97 CYS A C 1
ATOM 757 O O . CYS A 1 97 ? -11.536 7.568 -5.617 1.00 92.94 97 CYS A O 1
ATOM 759 N N . ASN A 1 98 ? -10.515 9.489 -6.148 1.00 91.88 98 ASN A N 1
ATOM 760 C CA . ASN A 1 98 ? -11.691 10.102 -6.770 1.00 91.88 98 ASN A CA 1
ATOM 761 C C . ASN A 1 98 ? -11.887 9.701 -8.235 1.00 91.88 98 ASN A C 1
ATOM 763 O O . ASN A 1 98 ? -13.015 9.438 -8.641 1.00 91.88 98 ASN A O 1
ATOM 767 N N . LYS A 1 99 ? -10.813 9.663 -9.037 1.00 89.06 99 LYS A N 1
ATOM 768 C CA . LYS A 1 99 ? -10.892 9.297 -10.464 1.00 89.06 99 LYS A CA 1
ATOM 769 C C . LYS A 1 99 ? -10.888 7.783 -10.640 1.00 89.06 99 LYS A C 1
ATOM 771 O O . LYS A 1 99 ? -11.649 7.258 -11.442 1.00 89.06 99 LYS A O 1
ATOM 776 N N . TYR A 1 100 ? -10.012 7.095 -9.911 1.00 86.31 100 TYR A N 1
ATOM 777 C CA . TYR A 1 100 ? -9.797 5.657 -10.084 1.00 86.31 100 TYR A CA 1
ATOM 778 C C . TYR A 1 100 ? -10.509 4.793 -9.041 1.00 86.31 100 TYR A C 1
ATOM 780 O O . TYR A 1 100 ? -10.352 3.574 -9.069 1.00 86.31 100 TYR A O 1
ATOM 788 N N . HIS A 1 101 ? -11.271 5.399 -8.122 1.00 85.88 101 HIS A N 1
ATOM 789 C CA . HIS A 1 101 ? -12.000 4.695 -7.062 1.00 85.88 101 HIS A CA 1
ATOM 790 C C . HIS A 1 101 ? -11.128 3.659 -6.341 1.00 85.88 101 HIS A C 1
ATOM 792 O O . HIS A 1 101 ? -11.544 2.519 -6.107 1.00 85.88 101 HIS A O 1
ATOM 798 N N . ALA A 1 102 ? -9.883 4.047 -6.033 1.00 88.38 102 ALA A N 1
ATOM 799 C CA . ALA A 1 102 ? -8.911 3.171 -5.401 1.00 88.38 102 ALA A CA 1
ATOM 800 C C . ALA A 1 102 ? -9.515 2.554 -4.141 1.00 88.38 102 ALA A C 1
ATOM 802 O O . ALA A 1 102 ? -9.853 3.248 -3.179 1.00 88.38 102 ALA A O 1
ATOM 803 N N . ARG A 1 103 ? -9.626 1.225 -4.135 1.00 86.81 103 ARG A N 1
ATOM 804 C CA . ARG A 1 103 ? -10.067 0.504 -2.947 1.00 86.81 103 ARG A CA 1
ATOM 805 C C . ARG A 1 103 ? -8.919 0.380 -1.967 1.00 86.81 103 ARG A C 1
ATOM 807 O O . ARG A 1 103 ? -9.145 0.546 -0.775 1.00 86.81 103 ARG A O 1
ATOM 814 N N . HIS A 1 104 ? -7.716 0.094 -2.461 1.00 89.19 104 HIS A N 1
ATOM 815 C CA . HIS A 1 104 ? -6.501 0.017 -1.659 1.00 89.19 104 HIS A CA 1
ATOM 816 C C . HIS A 1 104 ? -5.439 0.982 -2.201 1.00 89.19 104 HIS A C 1
ATOM 818 O O . HIS A 1 104 ? -5.224 1.086 -3.410 1.00 89.19 104 HIS A O 1
ATOM 824 N N . ILE A 1 105 ? -4.732 1.652 -1.300 1.00 93.44 105 ILE A N 1
ATOM 825 C CA . ILE A 1 105 ? -3.488 2.354 -1.601 1.00 93.44 105 ILE A CA 1
ATOM 826 C C . ILE A 1 105 ? -2.429 1.808 -0.655 1.00 93.44 105 ILE A C 1
ATOM 828 O O . ILE A 1 105 ? -2.446 2.081 0.545 1.00 93.44 105 ILE A O 1
ATOM 832 N N . GLN A 1 106 ? -1.504 1.023 -1.195 1.00 92.50 106 GLN A N 1
ATOM 833 C CA . GLN A 1 106 ? -0.370 0.513 -0.443 1.00 92.50 106 GLN A CA 1
ATOM 834 C C . GLN A 1 106 ? 0.770 1.527 -0.462 1.00 92.50 106 GLN A C 1
ATOM 836 O O . GLN A 1 106 ? 1.298 1.847 -1.526 1.00 92.50 106 GLN A O 1
ATOM 841 N N . ILE A 1 107 ? 1.175 2.009 0.713 1.00 94.69 107 ILE A N 1
ATOM 842 C CA . ILE A 1 107 ? 2.290 2.953 0.866 1.00 94.69 107 ILE A CA 1
ATOM 843 C C . ILE A 1 107 ? 3.525 2.151 1.271 1.00 94.69 107 ILE A C 1
ATOM 845 O O . ILE A 1 107 ? 3.697 1.788 2.434 1.00 94.69 107 ILE A O 1
ATOM 849 N N . ASN A 1 108 ? 4.387 1.832 0.302 1.00 91.00 108 ASN A N 1
ATOM 850 C CA . ASN A 1 108 ? 5.538 0.952 0.514 1.00 91.00 108 ASN A CA 1
ATOM 851 C C . ASN A 1 108 ? 6.690 1.650 1.245 1.00 91.00 108 ASN A C 1
ATOM 853 O O . ASN A 1 108 ? 7.737 1.921 0.668 1.00 91.00 108 ASN A O 1
ATOM 857 N N . ILE A 1 109 ? 6.530 1.897 2.541 1.00 92.19 109 ILE A N 1
ATOM 858 C CA . ILE A 1 109 ? 7.566 2.494 3.402 1.00 92.19 109 ILE A CA 1
ATOM 859 C C . ILE A 1 109 ? 8.840 1.639 3.531 1.00 92.19 109 ILE A C 1
ATOM 861 O O . ILE A 1 109 ? 9.887 2.134 3.934 1.00 92.19 109 ILE A O 1
ATOM 865 N N . ASN A 1 110 ? 8.789 0.357 3.155 1.00 88.62 110 ASN A N 1
ATOM 866 C CA . ASN A 1 110 ? 9.964 -0.516 3.097 1.00 88.62 110 ASN A CA 1
ATOM 867 C C . ASN A 1 110 ? 10.803 -0.343 1.817 1.00 88.62 110 ASN A C 1
ATOM 869 O O . ASN A 1 110 ? 11.889 -0.938 1.745 1.00 88.62 110 ASN A O 1
ATOM 873 N N . ALA A 1 111 ? 10.307 0.426 0.840 1.00 86.50 111 ALA A N 1
ATOM 874 C CA . ALA A 1 111 ? 10.931 0.644 -0.453 1.00 86.50 111 ALA A CA 1
ATOM 875 C C . ALA A 1 111 ? 12.322 1.273 -0.338 1.00 86.50 111 ALA A C 1
ATOM 877 O O . ALA A 1 111 ? 12.629 2.042 0.576 1.00 86.50 111 ALA A O 1
ATOM 878 N N . ARG A 1 112 ? 13.191 0.945 -1.298 1.00 83.88 112 ARG A N 1
ATOM 879 C CA . ARG A 1 112 ? 14.533 1.523 -1.361 1.00 83.88 112 ARG A CA 1
ATOM 880 C C . ARG A 1 112 ? 14.428 3.017 -1.670 1.00 83.88 112 ARG A C 1
ATOM 882 O O . ARG A 1 112 ? 13.846 3.388 -2.678 1.00 83.88 112 ARG A O 1
ATOM 889 N N . GLY A 1 113 ? 15.060 3.839 -0.837 1.00 87.75 113 GLY A N 1
ATOM 890 C CA . GLY A 1 113 ? 15.092 5.295 -0.996 1.00 87.75 113 GLY A CA 1
ATOM 891 C C . GLY A 1 113 ? 14.194 6.042 -0.013 1.00 87.75 113 GLY A C 1
ATOM 892 O O . GLY A 1 113 ? 14.429 7.226 0.196 1.00 87.75 113 GLY A O 1
ATOM 893 N N . VAL A 1 114 ? 13.238 5.366 0.644 1.00 92.00 114 VAL A N 1
ATOM 894 C CA . VAL A 1 114 ? 12.407 6.007 1.672 1.00 92.00 114 VAL A CA 1
ATOM 895 C C . VAL A 1 114 ? 13.297 6.333 2.876 1.00 92.00 114 VAL A C 1
ATOM 897 O O . VAL A 1 114 ? 13.891 5.409 3.446 1.00 92.00 114 VAL A O 1
ATOM 900 N N . PRO A 1 115 ? 13.414 7.608 3.284 1.00 92.69 115 PRO A N 1
ATOM 901 C CA . PRO A 1 115 ? 14.245 7.975 4.421 1.00 92.69 115 PRO A CA 1
ATOM 902 C C . PRO A 1 115 ? 13.683 7.389 5.732 1.00 92.69 115 PRO A C 1
ATOM 904 O O . PRO A 1 115 ? 12.528 7.675 6.064 1.00 92.69 115 PRO A O 1
ATOM 907 N N . PRO A 1 116 ? 14.462 6.597 6.502 1.00 91.44 116 PRO A N 1
ATOM 908 C CA . PRO A 1 116 ? 13.969 5.935 7.711 1.00 91.44 116 PRO A CA 1
ATOM 909 C C . PRO A 1 116 ? 13.356 6.877 8.744 1.00 91.44 116 PRO A C 1
ATOM 911 O O . PRO A 1 116 ? 12.366 6.521 9.373 1.00 91.44 116 PRO A O 1
ATOM 914 N N . GLN A 1 117 ? 13.869 8.105 8.865 1.00 94.19 117 GLN A N 1
ATOM 915 C CA . GLN A 1 117 ? 13.371 9.105 9.813 1.00 94.19 117 GLN A CA 1
ATOM 916 C C . GLN A 1 117 ? 11.881 9.449 9.643 1.00 94.19 117 GLN A C 1
ATOM 918 O O . GLN A 1 117 ? 11.260 9.932 10.586 1.00 94.19 117 GLN A O 1
ATOM 923 N N . LEU A 1 118 ? 11.293 9.180 8.471 1.00 95.19 118 LEU A N 1
ATOM 924 C CA . LEU A 1 118 ? 9.863 9.389 8.224 1.00 95.19 118 LEU A CA 1
ATOM 925 C C . LEU A 1 118 ? 8.979 8.316 8.881 1.00 95.19 118 LEU A C 1
ATOM 927 O O . LEU A 1 118 ? 7.777 8.517 9.008 1.00 95.19 118 LEU A O 1
ATOM 931 N N . PHE A 1 119 ? 9.546 7.180 9.295 1.00 93.62 119 PHE A N 1
ATOM 932 C CA . PHE A 1 119 ? 8.804 6.067 9.900 1.00 93.62 119 PHE A CA 1
ATOM 933 C C . PHE A 1 119 ? 9.526 5.401 11.087 1.00 93.62 119 PHE A C 1
ATOM 935 O O . PHE A 1 119 ? 9.074 4.379 11.595 1.00 93.62 119 PHE A O 1
ATOM 942 N N . THR A 1 120 ? 10.636 5.961 11.564 1.00 90.81 120 THR A N 1
ATOM 943 C CA . THR A 1 120 ? 11.258 5.600 12.848 1.00 90.81 120 THR A CA 1
ATOM 944 C C . THR A 1 120 ? 10.942 6.663 13.901 1.00 90.81 120 THR A C 1
ATOM 946 O O . THR A 1 120 ? 10.888 7.833 13.529 1.00 90.81 120 THR A O 1
ATOM 949 N N . PRO A 1 121 ? 10.795 6.312 15.195 1.00 90.75 121 PRO A N 1
ATOM 950 C CA . PRO A 1 121 ? 10.359 7.250 16.234 1.00 90.75 121 PRO A CA 1
ATOM 951 C C . PRO A 1 121 ? 11.098 8.599 16.224 1.00 90.75 121 PRO A C 1
ATOM 953 O O . PRO A 1 121 ? 12.326 8.649 16.277 1.00 90.75 121 PRO A O 1
ATOM 956 N N . GLY A 1 122 ? 10.332 9.692 16.176 1.00 91.56 122 GLY A N 1
ATOM 957 C CA . GLY A 1 122 ? 10.833 11.067 16.116 1.00 91.56 122 GLY A CA 1
ATOM 958 C C . GLY A 1 122 ? 9.814 12.039 15.512 1.00 91.56 122 GLY A C 1
ATOM 959 O O . GLY A 1 122 ? 8.796 11.617 14.961 1.00 91.56 122 GLY A O 1
ATOM 960 N N . ALA A 1 123 ? 10.099 13.342 15.574 1.00 94.25 123 ALA A N 1
ATOM 961 C CA . ALA A 1 123 ? 9.165 14.395 15.153 1.00 94.25 123 ALA A CA 1
ATOM 962 C C . ALA A 1 123 ? 8.715 14.279 13.681 1.00 94.25 123 ALA A C 1
ATOM 964 O O . ALA A 1 123 ? 7.564 14.570 13.356 1.00 94.25 123 ALA A O 1
ATOM 965 N N . ASP A 1 124 ? 9.601 13.835 12.786 1.00 95.69 124 ASP A N 1
ATOM 966 C CA . ASP A 1 124 ? 9.260 13.637 11.373 1.00 95.69 124 ASP A CA 1
ATOM 967 C C . ASP A 1 124 ? 8.297 12.459 11.179 1.00 95.69 124 ASP A C 1
ATOM 969 O O . ASP A 1 124 ? 7.365 12.549 10.377 1.00 95.69 124 ASP A O 1
ATOM 973 N N . SER A 1 125 ? 8.456 11.386 11.960 1.00 95.31 125 SER A N 1
ATOM 974 C CA . SER A 1 125 ? 7.528 10.253 11.945 1.00 95.31 125 SER A CA 1
ATOM 975 C C . SER A 1 125 ? 6.153 10.609 12.507 1.00 95.31 125 SER A C 1
ATOM 977 O O . SER A 1 125 ? 5.149 10.147 11.981 1.00 95.31 125 SER A O 1
ATOM 979 N N . GLU A 1 126 ? 6.067 11.484 13.512 1.00 95.50 126 GLU A N 1
ATOM 980 C CA . GLU A 1 126 ? 4.781 11.951 14.048 1.00 95.50 126 GLU A CA 1
ATOM 981 C C . GLU A 1 126 ? 4.007 12.767 13.007 1.00 95.50 126 GLU A C 1
ATOM 983 O O . GLU A 1 126 ? 2.815 12.540 12.789 1.00 95.50 126 GLU A O 1
ATOM 988 N N . LYS A 1 127 ? 4.696 13.673 12.298 1.00 96.56 127 LYS A N 1
ATOM 989 C CA . LYS A 1 127 ? 4.109 14.421 11.174 1.00 96.56 127 LYS A CA 1
ATOM 990 C C . LYS A 1 127 ? 3.660 13.485 10.055 1.00 96.56 127 LYS A C 1
ATOM 992 O O . LYS A 1 127 ? 2.539 13.612 9.567 1.00 96.56 127 LYS A O 1
ATOM 997 N N . SER A 1 128 ? 4.510 12.525 9.700 1.00 97.56 128 SER A N 1
ATOM 998 C CA . SER A 1 128 ? 4.216 11.527 8.670 1.00 97.56 128 SER A CA 1
ATOM 999 C C . SER A 1 128 ? 3.004 10.671 9.045 1.00 97.56 128 SER A C 1
ATOM 1001 O O . SER A 1 128 ? 2.122 10.436 8.221 1.00 97.56 128 SER A O 1
ATOM 1003 N N . ALA A 1 129 ? 2.898 10.265 10.311 1.00 96.88 129 ALA A N 1
ATOM 1004 C CA . ALA A 1 129 ? 1.771 9.491 10.811 1.00 96.88 129 ALA A CA 1
ATOM 1005 C C . ALA A 1 129 ? 0.465 10.298 10.785 1.00 96.88 129 ALA A C 1
ATOM 1007 O O . ALA A 1 129 ? -0.570 9.797 10.339 1.00 96.88 129 ALA A O 1
ATOM 1008 N N . MET A 1 130 ? 0.524 11.569 11.195 1.00 96.25 130 MET A N 1
ATOM 1009 C CA . MET A 1 130 ? -0.607 12.495 11.114 1.00 96.25 130 MET A CA 1
ATOM 1010 C C . MET A 1 130 ? -1.068 12.698 9.667 1.00 96.25 130 MET A C 1
ATOM 1012 O O . MET A 1 130 ? -2.269 12.768 9.410 1.00 96.25 130 MET A O 1
ATOM 1016 N N . GLN A 1 131 ? -0.140 12.750 8.711 1.00 97.25 131 GLN A N 1
ATOM 1017 C CA . GLN A 1 131 ? -0.473 12.867 7.295 1.00 97.25 131 GLN A CA 1
ATOM 1018 C C . GLN A 1 131 ? -1.261 11.651 6.789 1.00 97.25 131 GLN A C 1
ATOM 1020 O O . GLN A 1 131 ? -2.264 11.820 6.096 1.00 97.25 131 GLN A O 1
ATOM 1025 N N . ILE A 1 132 ? -0.880 10.432 7.178 1.00 97.25 132 ILE A N 1
ATOM 1026 C CA . ILE A 1 132 ? -1.653 9.230 6.827 1.00 97.25 132 ILE A CA 1
ATOM 1027 C C . ILE A 1 132 ? -3.017 9.224 7.524 1.00 97.25 132 ILE A C 1
ATOM 1029 O O . ILE A 1 132 ? -4.024 8.923 6.886 1.00 97.25 132 ILE A O 1
ATOM 1033 N N . ALA A 1 133 ? -3.085 9.630 8.795 1.00 95.88 133 ALA A N 1
ATOM 1034 C CA . ALA A 1 133 ? -4.355 9.766 9.508 1.00 95.88 133 ALA A CA 1
ATOM 1035 C C . ALA A 1 133 ? -5.304 10.783 8.837 1.00 95.88 133 ALA A C 1
ATOM 1037 O O . ALA A 1 133 ? -6.511 10.549 8.774 1.00 95.88 133 ALA A O 1
ATOM 1038 N N . ASN A 1 134 ? -4.772 11.882 8.285 1.00 96.00 134 ASN A N 1
ATOM 1039 C CA . ASN A 1 134 ? -5.550 12.855 7.506 1.00 96.00 134 ASN A CA 1
ATOM 1040 C C . ASN A 1 134 ? -6.161 12.223 6.259 1.00 96.00 134 ASN A C 1
ATOM 1042 O O . ASN A 1 134 ? -7.350 12.394 6.008 1.00 96.00 134 ASN A O 1
ATOM 1046 N N . LEU A 1 135 ? -5.355 11.481 5.498 1.00 97.00 135 LEU A N 1
ATOM 1047 C CA . LEU A 1 135 ? -5.815 10.808 4.285 1.00 97.00 135 LEU A CA 1
ATOM 1048 C C . LEU A 1 135 ? -6.880 9.756 4.604 1.00 97.00 135 LEU A C 1
ATOM 1050 O O . LEU A 1 135 ? -7.895 9.691 3.918 1.00 97.00 135 LEU A O 1
ATOM 1054 N N . ALA A 1 136 ? -6.693 8.992 5.681 1.00 95.19 136 ALA A N 1
ATOM 1055 C CA . ALA A 1 136 ? -7.674 8.015 6.140 1.00 95.19 136 ALA A CA 1
ATOM 1056 C C . ALA A 1 136 ? -9.025 8.666 6.483 1.00 95.19 136 ALA A C 1
ATOM 1058 O O . ALA A 1 136 ? -10.073 8.140 6.115 1.00 95.19 136 ALA A O 1
ATOM 1059 N N . SER A 1 137 ? -9.004 9.836 7.128 1.00 94.25 137 SER A N 1
ATOM 1060 C CA . SER A 1 137 ? -10.215 10.611 7.419 1.00 94.25 137 SER A CA 1
ATOM 1061 C C . SER A 1 137 ? -10.860 11.192 6.156 1.00 94.25 137 SER A C 1
ATOM 1063 O O . SER A 1 137 ? -12.083 11.192 6.040 1.00 94.25 137 SER A O 1
ATOM 1065 N N . GLN A 1 138 ? -10.049 11.660 5.205 1.00 95.81 138 GLN A N 1
ATOM 1066 C CA . GLN A 1 138 ? -10.518 12.260 3.956 1.00 95.81 138 GLN A CA 1
ATOM 1067 C C . GLN A 1 138 ? -11.131 11.233 2.990 1.00 95.81 138 GLN A C 1
ATOM 1069 O O . GLN A 1 138 ? -12.074 11.565 2.276 1.00 95.81 138 GLN A O 1
ATOM 1074 N N . TYR A 1 139 ? -10.624 9.996 2.976 1.00 95.38 139 TYR A N 1
ATOM 1075 C CA . TYR A 1 139 ? -11.044 8.936 2.053 1.00 95.38 139 TYR A CA 1
ATOM 1076 C C . TYR A 1 139 ? -11.488 7.670 2.808 1.00 95.38 139 TYR A C 1
ATOM 1078 O O . TYR A 1 139 ? -10.788 6.654 2.771 1.00 95.38 139 TYR A O 1
ATOM 1086 N N . PRO A 1 140 ? -12.647 7.694 3.495 1.00 91.88 140 PRO A N 1
ATOM 1087 C CA . PRO A 1 140 ? -13.093 6.595 4.361 1.00 91.88 140 PRO A CA 1
ATOM 1088 C C . PRO A 1 140 ? -13.320 5.265 3.620 1.00 91.88 140 PRO A C 1
ATOM 1090 O O . PRO A 1 140 ? -13.211 4.196 4.221 1.00 91.88 140 PRO A O 1
ATOM 1093 N N . ASP A 1 141 ? -13.590 5.315 2.313 1.00 90.69 141 ASP A N 1
ATOM 1094 C CA . ASP A 1 141 ? -13.852 4.134 1.480 1.00 90.69 141 ASP A CA 1
ATOM 1095 C C . ASP A 1 141 ? -12.584 3.486 0.891 1.00 90.69 141 ASP A C 1
ATOM 1097 O O . ASP A 1 141 ? -12.653 2.386 0.322 1.00 90.69 141 ASP A O 1
ATOM 1101 N N . THR A 1 142 ? -11.423 4.122 1.062 1.00 92.31 142 THR A N 1
ATOM 1102 C CA . THR A 1 142 ? -10.122 3.642 0.582 1.00 92.31 142 THR A CA 1
ATOM 1103 C C . THR A 1 142 ? -9.293 3.116 1.745 1.00 92.31 142 THR A C 1
ATOM 1105 O O . THR A 1 142 ? -9.061 3.829 2.717 1.00 92.31 142 THR A O 1
ATOM 1108 N N . LEU A 1 143 ? -8.805 1.878 1.638 1.00 92.56 143 LEU A N 1
ATOM 1109 C CA . LEU A 1 143 ? -7.883 1.292 2.608 1.00 92.56 143 LEU A CA 1
ATOM 1110 C C . LEU A 1 143 ? -6.453 1.758 2.324 1.00 92.56 143 LEU A C 1
ATOM 1112 O O . LEU A 1 143 ? -5.897 1.478 1.262 1.00 92.56 143 LEU A O 1
ATOM 1116 N N . PHE A 1 144 ? -5.833 2.409 3.297 1.00 94.88 144 PHE A N 1
ATOM 1117 C CA . PHE A 1 144 ? -4.417 2.743 3.309 1.00 94.88 144 PHE A CA 1
ATOM 1118 C C . PHE A 1 144 ? -3.638 1.581 3.918 1.00 94.88 144 PHE A C 1
ATOM 1120 O O . PHE A 1 144 ? -3.673 1.342 5.125 1.00 94.88 144 PHE A O 1
ATOM 1127 N N . VAL A 1 145 ? -2.948 0.836 3.059 1.00 93.06 145 VAL A N 1
ATOM 1128 C CA . VAL A 1 145 ? -2.294 -0.433 3.387 1.00 93.06 145 VAL A CA 1
ATOM 1129 C C . VAL A 1 145 ? -0.816 -0.196 3.709 1.00 93.06 145 VAL A C 1
ATOM 1131 O O . VAL A 1 145 ? -0.046 0.210 2.836 1.00 93.06 145 VAL A O 1
ATOM 1134 N N . MET A 1 146 ? -0.412 -0.414 4.964 1.00 92.81 146 MET A N 1
ATOM 1135 C CA . MET A 1 146 ? 0.946 -0.127 5.452 1.00 92.81 146 MET A CA 1
ATOM 1136 C C . MET A 1 146 ? 1.736 -1.415 5.700 1.00 92.81 146 MET A C 1
ATOM 1138 O O . MET A 1 146 ? 1.380 -2.155 6.618 1.00 92.81 146 MET A O 1
ATOM 1142 N N . PRO A 1 147 ? 2.840 -1.679 4.978 1.00 90.06 147 PRO A N 1
ATOM 1143 C CA . PRO A 1 147 ? 3.680 -2.839 5.247 1.00 90.06 147 PRO A CA 1
ATOM 1144 C C . PRO A 1 147 ? 4.255 -2.844 6.670 1.00 90.06 147 PRO A C 1
ATOM 1146 O O . PRO A 1 147 ? 4.960 -1.91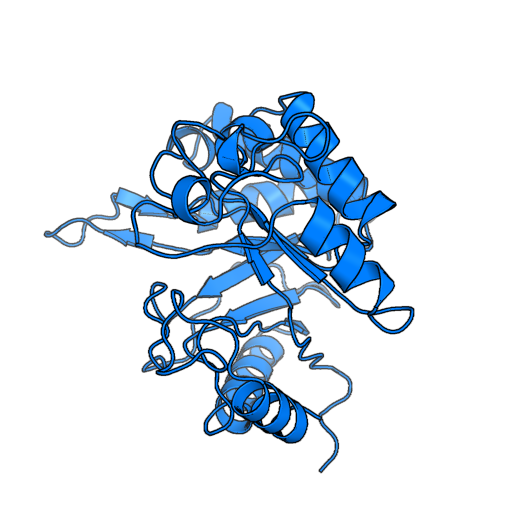6 7.085 1.00 90.06 147 PRO A O 1
ATOM 1149 N N . VAL A 1 148 ? 4.016 -3.932 7.399 1.00 90.50 148 VAL A N 1
ATOM 1150 C CA . VAL A 1 148 ? 4.651 -4.232 8.683 1.00 90.50 148 VAL A CA 1
ATOM 1151 C C . VAL A 1 148 ? 5.905 -5.056 8.422 1.00 90.50 148 VAL A C 1
ATOM 1153 O O . VAL A 1 148 ? 5.838 -6.142 7.851 1.00 90.50 148 VAL A O 1
ATOM 1156 N N . PHE A 1 149 ? 7.063 -4.538 8.821 1.00 87.50 149 PHE A N 1
ATOM 1157 C CA . PHE A 1 149 ? 8.344 -5.210 8.636 1.00 87.50 149 PHE A CA 1
ATOM 1158 C C . PHE A 1 149 ? 9.287 -4.955 9.807 1.00 87.50 149 PHE A C 1
ATOM 1160 O O . PHE A 1 149 ? 9.171 -3.963 10.530 1.00 87.50 149 PHE A O 1
ATOM 1167 N N . ARG A 1 150 ? 10.277 -5.840 9.925 1.00 86.38 150 ARG A N 1
ATOM 1168 C CA . ARG A 1 150 ? 11.418 -5.721 10.828 1.00 86.38 150 ARG A CA 1
ATOM 1169 C C . ARG A 1 150 ? 12.677 -6.072 10.043 1.00 86.38 150 ARG A C 1
ATOM 1171 O O . ARG A 1 150 ? 12.830 -7.207 9.603 1.00 86.38 150 ARG A O 1
ATOM 1178 N N . LYS A 1 151 ? 13.547 -5.091 9.815 1.00 80.62 151 LYS A N 1
ATOM 1179 C CA . LYS A 1 151 ? 14.852 -5.283 9.175 1.00 80.62 151 LYS A CA 1
ATOM 1180 C C . LYS A 1 151 ? 15.902 -5.435 10.262 1.00 80.62 151 LYS A C 1
ATOM 1182 O O . LYS A 1 151 ? 16.031 -4.563 11.122 1.00 80.62 151 LYS A O 1
ATOM 1187 N N . THR A 1 152 ? 16.655 -6.520 10.185 1.00 81.81 152 THR A N 1
ATOM 1188 C CA . THR A 1 152 ? 17.837 -6.750 11.010 1.00 81.81 152 THR A CA 1
ATOM 1189 C C . THR A 1 152 ? 19.094 -6.663 10.156 1.00 81.81 152 THR A C 1
ATOM 1191 O O . THR A 1 152 ? 19.040 -6.903 8.947 1.00 81.81 152 THR A O 1
ATOM 1194 N N . ASP A 1 153 ? 20.217 -6.307 10.761 1.00 85.31 153 ASP A N 1
ATOM 1195 C CA . ASP A 1 153 ? 21.529 -6.475 10.139 1.00 85.31 153 ASP A CA 1
ATOM 1196 C C . ASP A 1 153 ? 22.019 -7.933 10.272 1.00 85.31 153 ASP A C 1
ATOM 1198 O O . ASP A 1 153 ? 21.267 -8.842 10.638 1.00 85.31 153 ASP A O 1
ATOM 1202 N N . ALA A 1 154 ? 23.285 -8.166 9.915 1.00 84.50 154 ALA A N 1
ATOM 1203 C CA . ALA A 1 154 ? 23.898 -9.490 9.919 1.00 84.50 154 ALA A CA 1
ATOM 1204 C C . ALA A 1 154 ? 24.082 -10.084 11.326 1.00 84.50 154 ALA A C 1
ATOM 1206 O O . ALA A 1 154 ? 24.198 -11.305 11.440 1.00 84.50 154 ALA A O 1
ATOM 1207 N N . ASP A 1 155 ? 24.118 -9.256 12.376 1.00 87.06 155 ASP A N 1
ATOM 1208 C CA . ASP A 1 155 ? 24.255 -9.722 13.760 1.00 87.06 155 ASP A CA 1
ATOM 1209 C C . ASP A 1 155 ? 22.897 -9.926 14.460 1.00 87.06 155 ASP A C 1
ATOM 1211 O O . ASP A 1 155 ? 22.836 -10.475 15.562 1.00 87.06 155 ASP A O 1
ATOM 1215 N N . GLY A 1 156 ? 21.802 -9.577 13.776 1.00 82.06 156 GLY A N 1
ATOM 1216 C CA . GLY A 1 156 ? 20.438 -9.718 14.273 1.00 82.06 156 GLY A CA 1
ATOM 1217 C C . GLY A 1 156 ? 19.908 -8.470 14.978 1.00 82.06 156 GLY A C 1
ATOM 1218 O O . GLY A 1 156 ? 18.760 -8.480 15.438 1.00 82.06 156 GLY A O 1
ATOM 1219 N N . THR A 1 157 ? 20.684 -7.387 15.039 1.00 86.38 157 THR A N 1
ATOM 1220 C CA . THR A 1 157 ? 20.238 -6.102 15.580 1.00 86.38 157 THR A CA 1
ATOM 1221 C C . THR A 1 157 ? 19.171 -5.496 14.681 1.00 86.38 157 THR A C 1
ATOM 1223 O O . THR A 1 157 ? 19.278 -5.476 13.456 1.00 86.38 157 THR A O 1
ATOM 1226 N N . VAL A 1 158 ? 18.097 -4.990 15.291 1.00 82.44 158 VAL A N 1
ATOM 1227 C CA . VAL A 1 158 ? 17.009 -4.334 14.559 1.00 82.44 158 VAL A CA 1
ATOM 1228 C C . VAL A 1 158 ? 17.484 -2.975 14.066 1.00 82.44 158 VAL A C 1
ATOM 1230 O O . VAL A 1 158 ? 17.692 -2.061 14.856 1.00 82.44 158 VAL A O 1
ATOM 1233 N N . VAL A 1 159 ? 17.610 -2.839 12.749 1.00 81.50 159 VAL A N 1
ATOM 1234 C CA . VAL A 1 159 ? 18.012 -1.589 12.090 1.00 81.50 159 VAL A CA 1
ATOM 1235 C C . VAL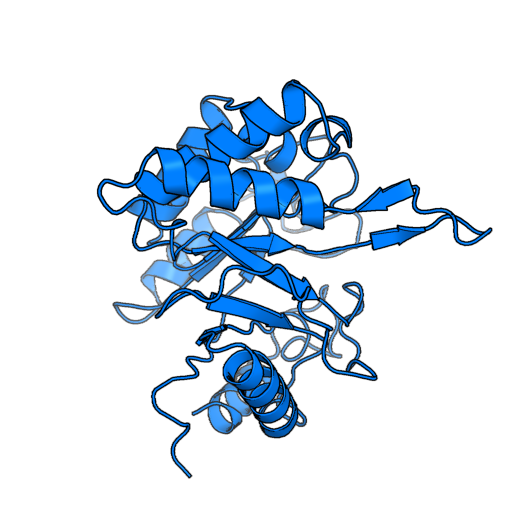 A 1 159 ? 16.797 -0.709 11.810 1.00 81.50 159 VAL A C 1
ATOM 1237 O O . VAL A 1 159 ? 16.886 0.514 11.835 1.00 81.50 159 VAL A O 1
ATOM 1240 N N . SER A 1 160 ? 15.646 -1.317 11.515 1.00 82.00 160 SER A N 1
ATOM 1241 C CA . SER A 1 160 ? 14.382 -0.589 11.366 1.00 82.00 160 SER A CA 1
ATOM 1242 C C . SER A 1 160 ? 13.184 -1.512 11.542 1.00 82.00 160 SER A C 1
ATOM 1244 O O . SER A 1 160 ? 13.215 -2.676 11.144 1.00 82.00 160 SER A O 1
ATOM 1246 N N . GLU A 1 161 ? 12.107 -0.978 12.101 1.00 89.00 161 GLU A N 1
ATOM 1247 C CA . GLU A 1 161 ? 10.818 -1.652 12.212 1.00 89.00 161 GLU A CA 1
ATOM 1248 C C . GLU A 1 161 ? 9.693 -0.646 11.979 1.00 89.00 161 GLU A C 1
ATOM 1250 O O . GLU A 1 161 ? 9.796 0.507 12.395 1.00 89.00 161 GLU A O 1
ATOM 1255 N N . SER A 1 162 ? 8.628 -1.063 11.296 1.00 91.56 162 SER A N 1
ATOM 1256 C CA . SER A 1 162 ? 7.515 -0.159 10.979 1.00 91.56 162 SER A CA 1
ATOM 1257 C C . SER A 1 162 ? 6.353 -0.230 11.964 1.00 91.56 162 SER A C 1
ATOM 1259 O O . SER A 1 162 ? 5.495 0.650 11.946 1.00 91.56 162 SER A O 1
ATOM 1261 N N . TRP A 1 163 ? 6.312 -1.233 12.847 1.00 91.31 163 TRP A N 1
ATOM 1262 C CA . TRP A 1 163 ? 5.201 -1.391 13.787 1.00 91.31 163 TRP A CA 1
ATOM 1263 C C . TRP A 1 163 ? 4.986 -0.176 14.711 1.00 91.31 163 TRP A C 1
ATOM 1265 O O . TRP A 1 163 ? 3.846 0.284 14.800 1.00 91.31 163 TRP A O 1
ATOM 1275 N N . PRO A 1 164 ? 6.027 0.425 15.329 1.00 91.88 164 PRO A N 1
ATOM 1276 C CA . PRO A 1 164 ? 5.846 1.632 16.134 1.00 91.88 164 PRO A CA 1
ATOM 1277 C C . PRO A 1 164 ? 5.201 2.780 15.352 1.00 91.88 164 PRO A C 1
ATOM 1279 O O . PRO A 1 164 ? 4.326 3.458 15.877 1.00 91.88 164 PRO A O 1
ATOM 1282 N N . PHE A 1 165 ? 5.578 2.960 14.085 1.00 94.62 165 PHE A N 1
ATOM 1283 C CA . PHE A 1 165 ? 5.011 3.993 13.221 1.00 94.62 165 PHE A CA 1
ATOM 1284 C C . PHE A 1 165 ? 3.552 3.723 12.856 1.00 94.62 165 PHE A C 1
ATOM 1286 O O . PHE A 1 165 ? 2.717 4.620 12.942 1.00 94.62 165 PHE A O 1
ATOM 1293 N N . VAL A 1 166 ? 3.220 2.475 12.519 1.00 93.50 166 VAL A N 1
ATOM 1294 C CA . VAL A 1 166 ? 1.834 2.056 12.275 1.00 93.50 166 VAL A CA 1
ATOM 1295 C C . VAL A 1 166 ? 0.960 2.309 13.503 1.00 93.50 166 VAL A C 1
ATOM 1297 O O . VAL A 1 166 ? -0.144 2.839 13.371 1.00 93.50 166 VAL A O 1
ATOM 1300 N N . ARG A 1 167 ? 1.465 2.011 14.704 1.00 91.75 167 ARG A N 1
ATOM 1301 C CA . ARG A 1 167 ? 0.768 2.324 15.954 1.00 91.75 167 ARG A CA 1
ATOM 1302 C C . ARG A 1 167 ? 0.534 3.829 16.105 1.00 91.75 167 ARG A C 1
ATOM 1304 O O . ARG A 1 167 ? -0.594 4.224 16.382 1.00 91.75 167 ARG A O 1
ATOM 1311 N N . THR A 1 168 ? 1.542 4.660 15.837 1.00 94.25 168 THR A N 1
ATOM 1312 C CA . THR A 1 168 ? 1.395 6.125 15.861 1.00 94.25 168 THR A CA 1
ATOM 1313 C C . THR A 1 168 ? 0.327 6.616 14.877 1.00 94.25 168 THR A C 1
ATOM 1315 O O . THR A 1 168 ? -0.416 7.540 15.208 1.00 94.25 168 THR A O 1
ATOM 1318 N N . ILE A 1 169 ? 0.193 6.006 13.690 1.00 94.88 169 ILE A N 1
ATOM 1319 C CA . ILE A 1 169 ? -0.886 6.339 12.739 1.00 94.88 169 ILE A CA 1
ATOM 1320 C C . ILE A 1 169 ? -2.253 6.018 13.350 1.00 94.88 169 ILE A C 1
ATOM 1322 O O . ILE A 1 169 ? -3.148 6.864 13.333 1.00 94.88 169 ILE A O 1
ATOM 1326 N N . LEU A 1 170 ? -2.415 4.813 13.905 1.00 92.19 170 LEU A N 1
ATOM 1327 C CA . LEU A 1 170 ? -3.673 4.370 14.512 1.00 92.19 170 LEU A CA 1
ATOM 1328 C C . LEU A 1 170 ? -4.069 5.270 15.693 1.00 92.19 170 LEU A C 1
ATOM 1330 O O . LEU A 1 170 ? -5.204 5.743 15.743 1.00 92.19 170 LEU A O 1
ATOM 1334 N N . GLU A 1 171 ? -3.126 5.589 16.579 1.00 91.69 171 GLU A N 1
ATOM 1335 C CA . GLU A 1 171 ? -3.320 6.521 17.698 1.00 91.69 171 GLU A CA 1
ATOM 1336 C C . GLU A 1 171 ? -3.679 7.931 17.206 1.00 91.69 171 GLU A C 1
ATOM 1338 O O . GLU A 1 171 ? -4.648 8.527 17.677 1.00 91.69 171 GLU A O 1
ATOM 1343 N N . SER A 1 172 ? -2.956 8.445 16.206 1.00 92.88 172 SER A N 1
ATOM 1344 C CA . SER A 1 172 ? -3.229 9.760 15.613 1.00 92.88 172 SER A CA 1
ATOM 1345 C C . SER A 1 172 ? -4.617 9.817 14.988 1.00 92.88 172 SER A C 1
ATOM 1347 O O . SER A 1 172 ? -5.319 10.810 15.150 1.00 92.88 172 SER A O 1
ATOM 1349 N N . SER A 1 173 ? -5.040 8.752 14.305 1.00 90.81 173 SER A N 1
ATOM 1350 C CA . SER A 1 173 ? -6.372 8.670 13.703 1.00 90.81 173 SER A CA 1
ATOM 1351 C C . SER A 1 173 ? -7.484 8.622 14.755 1.00 90.81 173 SER A C 1
ATOM 1353 O O . SER A 1 173 ? -8.501 9.293 14.596 1.00 90.81 173 SER A O 1
ATOM 1355 N N . ALA A 1 174 ? -7.253 7.927 15.873 1.00 89.12 174 ALA A N 1
ATOM 1356 C CA . ALA A 1 174 ? -8.190 7.864 16.986 1.00 89.12 174 ALA A CA 1
ATOM 1357 C C . ALA A 1 174 ? -8.418 9.236 17.629 1.00 89.12 174 ALA A C 1
ATOM 1359 O O . ALA A 1 174 ? -9.552 9.588 17.932 1.00 89.12 174 ALA A O 1
ATOM 1360 N N . VAL A 1 175 ? -7.369 10.054 17.772 1.00 88.06 175 VAL A N 1
ATOM 1361 C CA . VAL A 1 175 ? -7.486 11.429 18.300 1.00 88.06 175 VAL A CA 1
ATOM 1362 C C . VAL A 1 175 ? -8.406 12.308 17.441 1.00 88.06 175 VAL A C 1
ATOM 1364 O O . VAL A 1 175 ? -9.004 13.249 17.961 1.00 88.06 175 VAL A O 1
ATOM 1367 N N . LYS A 1 176 ? -8.533 12.012 16.142 1.00 81.88 176 LYS A N 1
ATOM 1368 C CA . LYS A 1 176 ? -9.356 12.788 15.200 1.00 81.88 176 LYS A CA 1
ATOM 1369 C C . LYS A 1 176 ? -10.786 12.281 15.065 1.00 81.88 176 LYS A C 1
ATOM 1371 O O . LYS A 1 176 ? -11.605 12.995 14.498 1.00 81.88 176 LYS A O 1
ATOM 1376 N N . SER A 1 177 ? -11.072 11.072 15.540 1.00 84.75 177 SER A N 1
ATOM 1377 C CA . SER A 1 177 ? -12.404 10.485 15.449 1.00 84.75 177 SER A CA 1
ATOM 1378 C C . SER A 1 177 ? -13.280 10.918 16.624 1.00 84.75 177 SER A C 1
ATOM 1380 O O . SER A 1 177 ? -12.830 10.921 17.773 1.00 84.75 177 SER A O 1
ATOM 1382 N N . ASP A 1 178 ? -14.553 11.216 16.358 1.00 82.75 178 ASP A N 1
ATOM 1383 C CA . ASP A 1 178 ? -15.535 11.599 17.384 1.00 82.75 178 ASP A CA 1
ATOM 1384 C C . ASP A 1 178 ? -15.726 10.503 18.448 1.00 82.75 178 ASP A C 1
ATOM 1386 O O . ASP A 1 178 ? -15.920 10.788 19.631 1.00 82.75 178 ASP A O 1
ATOM 1390 N N . ASP A 1 179 ? -15.627 9.237 18.041 1.00 85.25 179 ASP A N 1
ATOM 1391 C CA . ASP A 1 179 ? -15.746 8.066 18.915 1.00 85.25 179 ASP A CA 1
ATOM 1392 C C . ASP A 1 179 ? -14.411 7.628 19.544 1.00 85.25 179 ASP A C 1
ATOM 1394 O O . ASP A 1 179 ? -14.367 6.635 20.274 1.00 85.25 179 ASP A O 1
ATOM 1398 N N . LYS A 1 180 ? -13.329 8.377 19.289 1.00 85.81 180 LYS A N 1
ATOM 1399 C CA . LYS A 1 180 ? -11.953 8.076 19.711 1.00 85.81 180 LYS A CA 1
ATOM 1400 C C . LYS A 1 180 ? -11.448 6.701 19.265 1.00 85.81 180 LYS A C 1
ATOM 1402 O O . LYS A 1 180 ? -10.559 6.139 19.910 1.00 85.81 180 LYS A O 1
ATOM 1407 N N . LYS A 1 181 ? -11.998 6.145 18.183 1.00 87.31 181 LYS A N 1
ATOM 1408 C CA . LYS A 1 181 ? -11.556 4.862 17.632 1.00 87.31 181 LYS A CA 1
ATOM 1409 C C . LYS A 1 181 ? -10.553 5.056 16.499 1.00 87.31 181 LYS A C 1
ATOM 1411 O O . LYS A 1 181 ? -10.699 5.992 15.714 1.00 87.31 181 LYS A O 1
ATOM 1416 N N . PRO A 1 182 ? -9.548 4.170 16.373 1.00 89.38 182 PRO A N 1
ATOM 1417 C CA . PRO A 1 182 ? -8.645 4.194 15.233 1.00 89.38 182 PRO A CA 1
ATOM 1418 C C . PRO A 1 182 ? -9.411 4.050 13.918 1.00 89.38 182 PRO A C 1
ATOM 1420 O O . PRO A 1 182 ? -10.375 3.283 13.831 1.00 89.38 182 PRO A O 1
ATOM 1423 N N . ALA A 1 183 ? -8.943 4.740 12.881 1.00 90.00 183 ALA A N 1
ATOM 1424 C CA . ALA A 1 183 ? -9.525 4.665 11.552 1.00 90.00 183 ALA A CA 1
ATOM 1425 C C . ALA A 1 183 ? -9.503 3.218 11.031 1.00 90.00 183 ALA A C 1
ATOM 1427 O O . ALA A 1 183 ? -8.461 2.562 11.006 1.00 90.00 183 ALA A O 1
ATOM 1428 N N . ARG A 1 184 ? -10.667 2.711 10.611 1.00 89.88 184 ARG A N 1
ATOM 1429 C CA . ARG A 1 184 ? -10.843 1.328 10.115 1.00 89.88 184 ARG A CA 1
ATOM 1430 C C . ARG A 1 184 ? -10.207 1.079 8.751 1.00 89.88 184 ARG A C 1
ATOM 1432 O O . ARG A 1 184 ? -10.042 -0.062 8.331 1.00 89.88 184 ARG A O 1
ATOM 1439 N N . ASN A 1 185 ? -9.890 2.154 8.044 1.00 91.69 185 ASN A N 1
ATOM 1440 C CA . ASN A 1 185 ? -9.302 2.132 6.718 1.00 91.69 185 ASN A CA 1
ATOM 1441 C C . ASN A 1 185 ? -7.785 2.376 6.734 1.00 91.69 185 ASN A C 1
ATOM 1443 O O . ASN A 1 185 ? -7.202 2.571 5.676 1.00 91.69 185 ASN A O 1
ATOM 1447 N N . VAL A 1 186 ? -7.127 2.321 7.897 1.00 93.31 186 VAL A N 1
ATOM 1448 C CA . VAL A 1 186 ? -5.669 2.152 7.991 1.00 93.31 186 VAL A CA 1
ATOM 1449 C C . VAL A 1 186 ? -5.397 0.692 8.314 1.00 93.31 186 VAL A C 1
ATOM 1451 O O . VAL A 1 186 ? -5.711 0.233 9.407 1.00 93.31 186 VAL A O 1
ATOM 1454 N N . VAL A 1 187 ? -4.815 -0.040 7.365 1.00 92.19 187 VAL A N 1
ATOM 1455 C CA . VAL A 1 187 ? -4.651 -1.493 7.468 1.00 92.19 187 VAL A CA 1
ATOM 1456 C C . VAL A 1 187 ? -3.171 -1.860 7.537 1.00 92.19 187 VAL A C 1
ATOM 1458 O O . VAL A 1 187 ? -2.456 -1.733 6.538 1.00 92.19 187 VAL A O 1
ATOM 1461 N N . PRO A 1 188 ? -2.685 -2.346 8.690 1.00 92.12 188 PRO A N 1
ATOM 1462 C CA . PRO A 1 188 ? -1.351 -2.921 8.796 1.00 92.12 188 PRO A CA 1
ATOM 1463 C C . PRO A 1 188 ? -1.273 -4.208 7.976 1.00 92.12 188 PRO A C 1
ATOM 1465 O O . PRO A 1 188 ? -2.167 -5.052 8.048 1.00 92.12 188 PRO A O 1
ATOM 1468 N N . PHE A 1 189 ? -0.215 -4.351 7.186 1.00 90.62 189 PHE A N 1
ATOM 1469 C CA . PHE A 1 189 ? -0.109 -5.358 6.139 1.00 90.62 189 PHE A CA 1
ATOM 1470 C C . PHE A 1 189 ? 1.148 -6.206 6.303 1.00 90.62 189 PHE A C 1
ATOM 1472 O O . PHE A 1 189 ? 2.266 -5.716 6.161 1.00 90.62 189 PHE A O 1
ATOM 1479 N N . PHE A 1 190 ? 0.975 -7.485 6.602 1.00 87.75 190 PHE A N 1
ATOM 1480 C CA . PHE A 1 190 ? 2.060 -8.413 6.883 1.00 87.75 190 PHE A CA 1
ATOM 1481 C C . PHE A 1 190 ? 2.375 -9.252 5.636 1.00 87.75 190 PHE A C 1
ATOM 1483 O O . PHE A 1 190 ? 1.606 -10.141 5.266 1.00 87.75 190 PHE A O 1
ATOM 1490 N N . ASP A 1 191 ? 3.511 -8.976 4.988 1.00 79.44 191 ASP A N 1
ATOM 1491 C CA . ASP A 1 191 ? 4.020 -9.756 3.850 1.00 79.44 191 ASP A CA 1
ATOM 1492 C C . ASP A 1 191 ? 5.097 -10.746 4.313 1.00 79.44 191 ASP A C 1
ATOM 1494 O O . ASP A 1 191 ? 6.259 -10.382 4.512 1.00 79.44 191 ASP A O 1
ATOM 1498 N N . ASN A 1 192 ? 4.722 -12.021 4.443 1.00 69.56 192 ASN A N 1
ATOM 1499 C CA . ASN A 1 192 ? 5.649 -13.088 4.834 1.00 69.56 192 ASN A CA 1
ATOM 1500 C C . ASN A 1 192 ? 6.438 -1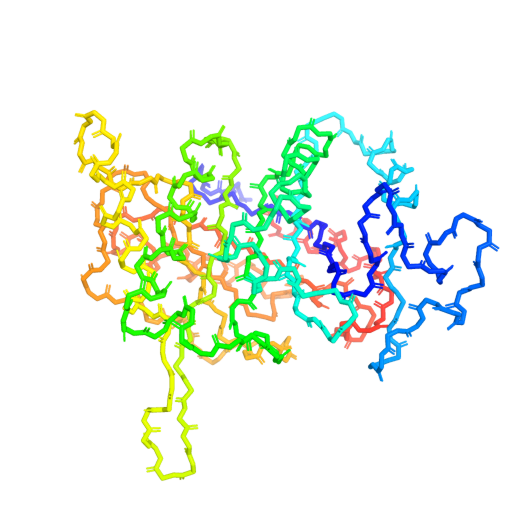3.683 3.656 1.00 69.56 192 ASN A C 1
ATOM 1502 O O . ASN A 1 192 ? 7.271 -14.564 3.865 1.00 69.56 192 ASN A O 1
ATOM 1506 N N . SER A 1 193 ? 6.216 -13.225 2.419 1.00 62.56 193 SER A N 1
ATOM 1507 C CA . SER A 1 193 ? 7.004 -13.679 1.262 1.00 62.56 193 SER A CA 1
ATOM 1508 C C . SER A 1 193 ? 8.298 -12.889 1.058 1.00 62.56 193 SER A C 1
ATOM 1510 O O . SER A 1 193 ? 9.092 -13.235 0.178 1.00 62.56 193 SER A O 1
ATOM 1512 N N . GLY A 1 194 ? 8.506 -11.813 1.829 1.00 59.59 194 GLY A N 1
ATOM 1513 C CA . GLY A 1 194 ? 9.641 -10.902 1.666 1.00 59.59 194 GLY A CA 1
ATOM 1514 C C . GLY A 1 194 ? 9.695 -10.273 0.270 1.00 59.59 194 GLY A C 1
ATOM 1515 O O . GLY A 1 194 ? 10.783 -10.020 -0.245 1.00 59.59 194 GLY A O 1
ATOM 1516 N N . GLY A 1 195 ? 8.544 -10.113 -0.392 1.00 60.22 195 GLY A N 1
ATOM 1517 C CA . GLY A 1 195 ? 8.455 -9.665 -1.781 1.00 60.22 195 GLY A CA 1
ATOM 1518 C C . GLY A 1 195 ? 8.983 -10.652 -2.834 1.00 60.22 195 GLY A C 1
ATOM 1519 O O . GLY A 1 195 ? 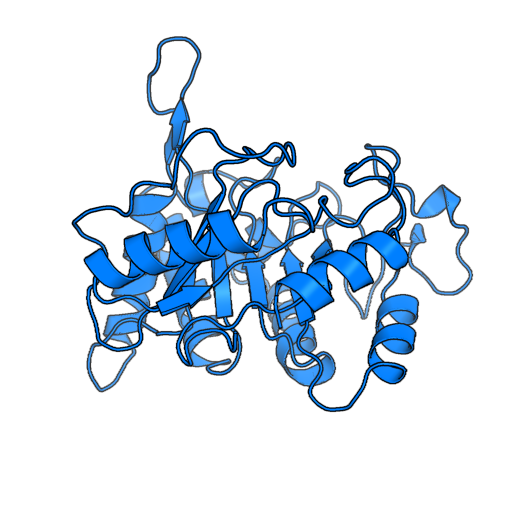9.015 -10.298 -4.012 1.00 60.22 195 GLY A O 1
ATOM 1520 N N . MET A 1 196 ? 9.380 -11.877 -2.457 1.00 62.00 196 MET A N 1
ATOM 1521 C CA . MET A 1 196 ? 9.900 -12.890 -3.392 1.00 62.00 196 MET A CA 1
ATOM 1522 C C . MET A 1 196 ? 8.803 -13.726 -4.064 1.00 62.00 196 MET A C 1
ATOM 1524 O O . MET A 1 196 ? 9.112 -14.601 -4.870 1.00 62.00 196 MET A O 1
ATOM 1528 N N . GLY A 1 197 ? 7.532 -13.530 -3.699 1.00 61.38 197 GLY A N 1
ATOM 1529 C CA . GLY A 1 197 ? 6.419 -14.299 -4.265 1.00 61.38 197 GLY A CA 1
ATOM 1530 C C . GLY A 1 197 ? 6.432 -15.789 -3.903 1.00 61.38 197 GLY A C 1
ATOM 1531 O O . GLY A 1 197 ? 5.688 -16.572 -4.493 1.00 61.38 197 GLY A O 1
ATOM 1532 N N . LYS A 1 198 ? 7.267 -16.196 -2.939 1.00 72.19 198 LYS A N 1
ATOM 1533 C CA . LYS A 1 198 ? 7.308 -17.564 -2.418 1.00 72.19 198 LYS A CA 1
ATOM 1534 C C . LYS A 1 198 ? 6.154 -17.792 -1.455 1.00 72.19 198 LYS A C 1
ATOM 1536 O O . LYS A 1 198 ? 5.754 -16.885 -0.727 1.00 72.19 198 LYS A O 1
ATOM 1541 N N . THR A 1 199 ? 5.637 -19.017 -1.458 1.00 75.69 199 THR A N 1
ATOM 1542 C CA . THR A 1 199 ? 4.710 -19.462 -0.419 1.00 75.69 199 THR A CA 1
ATOM 1543 C C . THR A 1 199 ? 5.420 -19.371 0.934 1.00 75.69 199 THR A C 1
ATOM 1545 O O . THR A 1 199 ? 6.534 -19.885 1.038 1.00 75.69 199 THR A O 1
ATOM 1548 N N . PRO A 1 200 ? 4.835 -18.688 1.927 1.00 75.75 200 PRO A N 1
ATOM 1549 C CA . PRO A 1 200 ? 5.474 -18.512 3.220 1.00 75.75 200 PRO A CA 1
ATOM 1550 C C . PRO A 1 200 ? 5.488 -19.820 4.016 1.00 75.75 200 PRO A C 1
ATOM 1552 O O . PRO A 1 200 ? 4.662 -20.701 3.796 1.00 75.75 200 PRO A O 1
ATOM 1555 N N . ASP A 1 201 ? 6.413 -19.942 4.965 1.00 80.44 201 ASP A N 1
ATOM 1556 C CA . ASP A 1 201 ? 6.509 -21.135 5.821 1.00 80.44 201 ASP A CA 1
ATOM 1557 C C . ASP A 1 201 ? 5.514 -21.091 6.996 1.00 80.44 201 ASP A C 1
ATOM 1559 O O . ASP A 1 201 ? 5.170 -22.121 7.576 1.00 80.44 201 ASP A O 1
ATOM 1563 N N . ALA A 1 202 ? 5.024 -19.896 7.342 1.00 83.81 202 ALA A N 1
ATOM 1564 C CA . ALA A 1 202 ? 4.084 -19.665 8.433 1.00 83.81 202 ALA A CA 1
ATOM 1565 C C . ALA A 1 202 ? 3.209 -18.426 8.184 1.00 83.81 202 ALA A C 1
ATOM 1567 O O . ALA A 1 202 ? 3.534 -17.554 7.373 1.00 83.81 202 ALA A O 1
ATOM 1568 N N . VAL A 1 203 ? 2.097 -18.341 8.916 1.00 85.62 203 VAL A N 1
ATOM 1569 C CA . VAL A 1 203 ? 1.254 -17.138 8.996 1.00 85.62 203 VAL A CA 1
ATOM 1570 C C . VAL A 1 203 ? 1.990 -16.048 9.792 1.00 85.62 203 VAL A C 1
ATOM 1572 O O . VAL A 1 203 ? 2.676 -16.390 10.756 1.00 85.62 203 VAL A O 1
ATOM 1575 N N . PRO A 1 204 ? 1.889 -14.756 9.424 1.00 84.62 204 PRO A N 1
ATOM 1576 C CA . PRO A 1 204 ? 2.500 -13.686 10.205 1.00 84.62 204 PRO A CA 1
ATOM 1577 C C . PRO A 1 204 ? 1.945 -13.609 11.631 1.00 84.62 204 PRO A C 1
ATOM 1579 O O . PRO A 1 204 ? 0.754 -13.815 11.868 1.00 84.62 204 PRO A 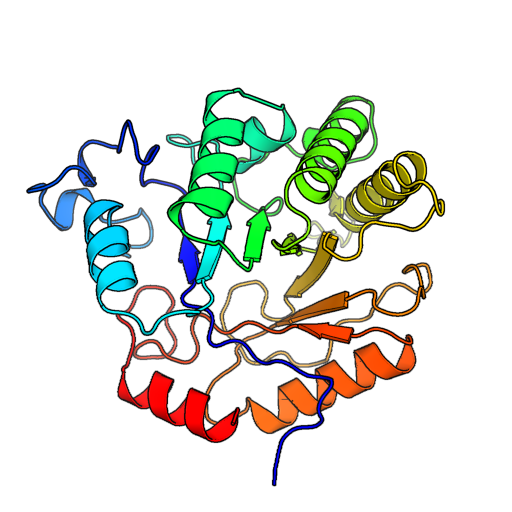O 1
ATOM 1582 N N . GLU A 1 205 ? 2.804 -13.257 12.583 1.00 87.19 205 GLU A N 1
ATOM 1583 C CA . GLU A 1 205 ? 2.366 -12.954 13.943 1.00 87.19 205 GLU A CA 1
ATOM 1584 C C . GLU A 1 205 ? 1.803 -11.532 14.015 1.00 87.19 205 GLU A C 1
ATOM 1586 O O . GLU A 1 205 ? 2.491 -10.564 13.687 1.00 87.19 205 GLU A O 1
ATOM 1591 N N . ILE A 1 206 ? 0.555 -11.407 14.475 1.00 87.25 206 ILE A N 1
ATOM 1592 C CA . ILE A 1 206 ? -0.065 -10.112 14.768 1.00 87.25 206 ILE A CA 1
ATOM 1593 C C . ILE A 1 206 ? 0.415 -9.670 16.162 1.00 87.25 206 ILE A C 1
ATOM 1595 O O . ILE A 1 206 ? 0.238 -10.423 17.127 1.00 87.25 206 ILE A O 1
ATOM 1599 N N . PRO A 1 207 ? 0.992 -8.463 16.313 1.00 83.56 207 PRO A N 1
ATOM 1600 C CA . PRO A 1 207 ? 1.397 -7.938 17.613 1.00 83.56 207 PRO A CA 1
ATOM 1601 C C . PRO A 1 207 ? 0.237 -7.954 18.615 1.00 83.56 207 PRO A C 1
ATOM 1603 O O . PRO A 1 207 ? -0.909 -7.652 18.277 1.00 83.56 207 PRO A O 1
ATOM 1606 N N . ARG A 1 208 ? 0.514 -8.310 19.874 1.00 81.88 208 ARG A N 1
ATOM 1607 C CA . ARG A 1 208 ? -0.535 -8.465 20.902 1.00 81.88 208 ARG A CA 1
ATOM 1608 C C . ARG A 1 208 ? -1.251 -7.153 21.200 1.00 81.88 208 ARG A C 1
ATOM 1610 O O . ARG A 1 208 ? -2.426 -7.172 21.557 1.00 81.88 208 ARG A O 1
ATOM 1617 N N . GLU A 1 209 ? -0.522 -6.057 21.055 1.00 80.88 209 GLU A N 1
ATOM 1618 C CA . GLU A 1 209 ? -0.939 -4.674 21.238 1.00 80.88 209 GLU A CA 1
ATOM 1619 C C . GLU A 1 209 ? -1.741 -4.098 20.057 1.00 80.88 209 GLU A C 1
ATOM 1621 O O . GLU A 1 209 ? -2.101 -2.924 20.091 1.00 80.88 209 GLU A O 1
ATOM 1626 N N . PHE A 1 210 ? -2.022 -4.889 19.014 1.00 81.25 210 PHE A N 1
ATOM 1627 C CA . PHE A 1 210 ? -2.884 -4.458 17.914 1.00 81.25 210 PHE A CA 1
ATOM 1628 C C . PHE A 1 210 ? -4.288 -4.081 18.441 1.00 81.25 210 PHE A C 1
ATOM 1630 O O . PHE A 1 210 ? -4.871 -4.874 19.190 1.00 81.25 210 PHE A O 1
ATOM 1637 N N . PRO A 1 211 ? -4.859 -2.914 18.067 1.00 77.12 211 PRO A N 1
ATOM 1638 C CA . PRO A 1 211 ? -6.186 -2.501 18.527 1.00 77.12 211 PRO A CA 1
ATOM 1639 C C . PRO A 1 211 ? -7.281 -3.492 18.112 1.00 77.12 211 PRO A C 1
ATOM 1641 O O . PRO A 1 211 ? -7.512 -3.707 16.925 1.00 77.12 211 PRO A O 1
ATOM 1644 N N . ARG A 1 212 ? -7.984 -4.073 19.088 1.00 75.94 212 ARG A N 1
ATOM 1645 C CA . ARG A 1 212 ? -9.019 -5.106 18.874 1.00 75.94 212 ARG A CA 1
ATOM 1646 C C . ARG A 1 212 ? -10.427 -4.520 18.758 1.00 75.94 212 ARG A C 1
ATOM 1648 O O . ARG A 1 212 ? -11.360 -5.003 19.388 1.00 75.94 212 ARG A O 1
ATOM 1655 N N . GLU A 1 213 ? -10.561 -3.423 18.023 1.00 76.81 213 GLU A N 1
ATOM 1656 C CA . GLU A 1 213 ? -11.856 -2.767 17.835 1.00 76.81 213 GLU A CA 1
ATOM 1657 C C . GLU A 1 213 ? -12.688 -3.487 16.768 1.00 76.81 213 GLU A C 1
ATOM 1659 O O . GLU A 1 213 ? -12.170 -3.839 15.707 1.00 76.81 213 GLU A O 1
ATOM 1664 N N . ASP A 1 214 ? -13.994 -3.628 17.010 1.00 72.75 214 ASP A N 1
ATOM 1665 C CA . ASP A 1 214 ? -14.923 -4.229 16.050 1.00 72.75 214 ASP A CA 1
ATOM 1666 C C . ASP A 1 214 ? -14.806 -3.567 14.668 1.00 72.75 214 ASP A C 1
ATOM 1668 O O . ASP A 1 214 ? -14.969 -2.346 14.507 1.00 72.75 214 ASP A O 1
ATOM 1672 N N . GLY A 1 215 ? -14.560 -4.398 13.654 1.00 73.69 215 GLY A N 1
ATOM 1673 C CA . GLY A 1 215 ? -14.434 -3.982 12.258 1.00 73.69 215 GLY A CA 1
ATOM 1674 C C . GLY A 1 215 ? -13.056 -3.450 11.862 1.00 73.69 215 GLY A C 1
ATOM 1675 O O . GLY A 1 215 ? -12.924 -2.953 10.743 1.00 73.69 215 GLY A O 1
ATOM 1676 N N . GLN A 1 216 ? -12.043 -3.535 12.733 1.00 85.69 216 GLN A N 1
ATOM 1677 C CA . GLN A 1 216 ? -10.660 -3.316 12.313 1.00 85.69 216 GLN A CA 1
ATOM 1678 C C . GLN A 1 216 ? -10.163 -4.439 11.408 1.00 85.69 216 GLN A C 1
ATOM 1680 O O . GLN A 1 216 ? -10.553 -5.597 11.557 1.00 85.69 216 GLN A O 1
ATOM 1685 N N . MET A 1 217 ? -9.300 -4.083 10.459 1.00 88.31 217 MET A N 1
ATOM 1686 C CA . MET A 1 217 ? -8.767 -5.015 9.472 1.00 88.31 217 MET A CA 1
ATOM 1687 C C . MET A 1 217 ? -7.261 -5.178 9.622 1.00 88.31 217 MET A C 1
ATOM 1689 O O . MET A 1 217 ? -6.531 -4.225 9.893 1.00 88.31 217 MET A O 1
ATOM 1693 N N . VAL A 1 218 ? -6.796 -6.395 9.370 1.00 90.56 218 VAL A N 1
ATOM 1694 C CA . VAL A 1 218 ? -5.389 -6.713 9.155 1.00 90.56 218 VAL A CA 1
ATOM 1695 C C . VAL A 1 218 ? -5.218 -7.269 7.753 1.00 90.56 218 VAL A C 1
ATOM 1697 O O . VAL A 1 218 ? -6.056 -8.019 7.249 1.00 90.56 218 VAL A O 1
ATOM 1700 N N . GLY A 1 219 ? -4.127 -6.889 7.108 1.00 89.50 219 GLY A N 1
ATOM 1701 C CA . GLY A 1 219 ? -3.751 -7.453 5.833 1.00 89.50 219 GLY A CA 1
ATOM 1702 C C . GLY A 1 219 ? -2.667 -8.502 5.971 1.00 89.50 219 GLY A C 1
ATOM 1703 O O . GLY A 1 219 ? -1.711 -8.312 6.719 1.00 89.50 219 GLY A O 1
ATOM 1704 N N . MET A 1 220 ? -2.803 -9.604 5.244 1.00 88.69 220 MET A N 1
ATOM 1705 C CA . MET A 1 220 ? -1.793 -10.658 5.188 1.00 88.69 220 MET A CA 1
ATOM 1706 C C . MET A 1 220 ? -1.598 -11.119 3.753 1.00 88.69 220 MET A C 1
ATOM 1708 O O . MET A 1 220 ? -2.567 -11.336 3.022 1.00 88.69 220 MET A O 1
ATOM 1712 N N . THR A 1 221 ? -0.345 -11.305 3.354 1.00 84.75 221 THR A N 1
ATOM 1713 C CA . THR A 1 221 ? -0.018 -11.849 2.038 1.00 84.75 221 THR A CA 1
ATOM 1714 C C . THR A 1 221 ? 1.239 -12.706 2.058 1.00 84.75 221 THR A C 1
ATOM 1716 O O . THR A 1 221 ? 2.043 -12.689 2.997 1.00 84.75 221 THR A O 1
ATOM 1719 N N . GLY A 1 222 ? 1.413 -13.442 0.967 1.00 83.19 222 GLY A N 1
ATOM 1720 C CA . GLY A 1 222 ? 2.655 -14.115 0.643 1.00 83.19 222 GLY A CA 1
ATOM 1721 C C . GLY A 1 222 ? 2.465 -15.202 -0.406 1.00 83.19 222 GLY A C 1
ATOM 1722 O O . GLY A 1 222 ? 1.887 -16.251 -0.132 1.00 83.19 222 GLY A O 1
ATOM 1723 N N . GLY A 1 223 ? 2.970 -14.972 -1.622 1.00 80.12 223 GLY A N 1
ATOM 1724 C CA . GLY A 1 223 ? 3.054 -16.004 -2.668 1.00 80.12 223 GLY A CA 1
ATOM 1725 C C . GLY A 1 223 ? 1.739 -16.727 -2.994 1.00 80.12 223 GLY A C 1
ATOM 1726 O O . GLY A 1 223 ? 1.758 -17.910 -3.367 1.00 80.12 223 GLY A O 1
ATOM 1727 N N . ILE A 1 224 ? 0.605 -16.039 -2.829 1.00 84.31 224 ILE A N 1
ATOM 1728 C CA . ILE A 1 224 ? -0.731 -16.577 -3.094 1.00 84.31 224 ILE A CA 1
ATOM 1729 C C . ILE A 1 224 ? -0.889 -16.821 -4.588 1.00 84.31 224 ILE A C 1
ATOM 1731 O O . ILE A 1 224 ? -0.605 -15.948 -5.404 1.00 84.31 224 ILE A O 1
ATOM 1735 N N . ASN A 1 225 ? -1.345 -18.017 -4.942 1.00 86.12 225 ASN A N 1
ATOM 1736 C CA . ASN A 1 225 ? -1.625 -18.447 -6.304 1.00 86.12 225 ASN A CA 1
ATOM 1737 C C . ASN A 1 225 ? -2.767 -19.475 -6.312 1.00 86.12 225 ASN A C 1
ATOM 1739 O O . ASN A 1 225 ? -3.204 -19.952 -5.263 1.00 86.12 225 ASN A O 1
ATOM 1743 N N . ALA A 1 226 ? -3.234 -19.854 -7.502 1.00 84.62 226 ALA A N 1
ATOM 1744 C CA . ALA A 1 226 ? -4.394 -20.727 -7.650 1.00 84.62 226 ALA A CA 1
ATOM 1745 C C . ALA A 1 226 ? -4.300 -22.042 -6.855 1.00 84.62 226 ALA A C 1
ATOM 1747 O O . ALA A 1 226 ? -5.316 -22.506 -6.345 1.00 84.62 226 ALA A O 1
ATOM 1748 N N . SER A 1 227 ? -3.110 -22.636 -6.700 1.00 88.81 227 SER A N 1
ATOM 1749 C CA . SER A 1 227 ? -2.971 -23.936 -6.031 1.00 88.81 227 SER A CA 1
ATOM 1750 C C . SER A 1 227 ? -2.981 -23.860 -4.504 1.00 88.81 227 SER A C 1
ATOM 1752 O O . SER A 1 227 ? -3.152 -24.891 -3.862 1.00 88.81 227 SER A O 1
ATOM 1754 N N . ASN A 1 228 ? -2.756 -22.683 -3.909 1.00 87.19 228 ASN A N 1
ATOM 1755 C CA . ASN A 1 228 ? -2.606 -22.532 -2.456 1.00 87.19 228 ASN A CA 1
ATOM 1756 C C . ASN A 1 228 ? -3.569 -21.505 -1.830 1.00 87.19 228 ASN A C 1
ATOM 1758 O O . ASN A 1 228 ? -3.657 -21.435 -0.606 1.00 87.19 228 ASN A O 1
ATOM 1762 N N . VAL A 1 229 ? -4.310 -20.745 -2.646 1.00 85.31 229 VAL A N 1
ATOM 1763 C CA . VAL A 1 229 ? -5.131 -19.614 -2.190 1.00 85.31 229 VAL A CA 1
ATOM 1764 C C . VAL A 1 229 ? -6.149 -19.998 -1.117 1.00 85.31 229 VAL A C 1
ATOM 1766 O O . VAL A 1 229 ? -6.223 -19.325 -0.099 1.00 85.31 229 VAL A O 1
ATOM 1769 N N . LYS A 1 230 ? -6.869 -21.118 -1.264 1.00 85.12 230 LYS A N 1
ATOM 1770 C CA . LYS A 1 230 ? -7.871 -21.546 -0.269 1.00 85.12 230 LYS A CA 1
ATOM 1771 C C . LYS A 1 230 ? -7.251 -21.800 1.103 1.00 85.12 230 LYS A C 1
ATOM 1773 O O . LYS A 1 230 ? -7.750 -21.297 2.100 1.00 85.12 230 LYS A O 1
ATOM 1778 N N . ASP A 1 231 ? -6.153 -22.551 1.133 1.00 87.00 231 ASP A N 1
ATOM 1779 C CA . ASP A 1 231 ? -5.455 -22.908 2.370 1.00 87.00 231 ASP A CA 1
ATOM 1780 C C . ASP A 1 231 ? -4.900 -21.663 3.079 1.00 87.00 231 ASP A C 1
ATOM 1782 O O . ASP A 1 231 ? -5.140 -21.461 4.268 1.00 87.00 231 ASP A O 1
ATOM 1786 N N . TRP A 1 232 ? -4.224 -20.778 2.341 1.00 87.19 232 TRP A N 1
ATOM 1787 C CA . TRP A 1 232 ? -3.641 -19.569 2.928 1.00 87.19 232 TRP A CA 1
ATOM 1788 C C . TRP A 1 232 ? -4.676 -18.568 3.401 1.00 87.19 232 TRP A C 1
ATOM 1790 O O . TRP A 1 232 ? -4.534 -18.033 4.496 1.00 87.19 232 TRP A O 1
ATOM 1800 N N . LEU A 1 233 ? -5.742 -18.356 2.636 1.00 85.69 233 LEU A N 1
ATOM 1801 C CA . LEU A 1 233 ? -6.815 -17.474 3.068 1.00 85.69 233 LEU A CA 1
ATOM 1802 C C . LEU A 1 233 ? -7.518 -18.002 4.315 1.00 85.69 233 LEU A C 1
ATOM 1804 O O . LEU A 1 233 ? -7.792 -17.217 5.215 1.00 85.69 233 LEU A O 1
ATOM 1808 N N . SER A 1 234 ? -7.765 -19.313 4.413 1.00 86.00 234 SER A N 1
ATOM 1809 C CA . SER A 1 234 ? -8.319 -19.905 5.637 1.00 86.00 234 SER A CA 1
ATOM 1810 C C . SER A 1 234 ? -7.391 -19.709 6.837 1.00 86.00 234 SER A C 1
ATOM 1812 O O . SER A 1 234 ? -7.857 -19.359 7.918 1.00 86.00 234 SER A O 1
ATOM 1814 N N . LYS A 1 235 ? -6.077 -19.875 6.651 1.00 89.06 235 LYS A N 1
ATOM 1815 C CA . LYS A 1 235 ? -5.075 -19.641 7.701 1.00 89.06 235 LYS A CA 1
ATOM 1816 C C . LYS A 1 235 ? -5.002 -18.172 8.134 1.00 89.06 235 LYS A C 1
ATOM 1818 O O . LYS A 1 235 ? -4.927 -17.896 9.328 1.00 89.06 235 LYS A O 1
ATOM 1823 N N . TYR A 1 236 ? -5.038 -17.237 7.186 1.00 90.56 236 TYR A N 1
ATOM 1824 C CA . TYR A 1 236 ? -5.041 -15.800 7.474 1.00 90.56 236 TYR A CA 1
ATOM 1825 C C . TYR A 1 236 ? -6.329 -15.357 8.166 1.00 90.56 236 TYR A C 1
ATOM 1827 O O . TYR A 1 236 ? -6.266 -14.622 9.149 1.00 90.56 236 TYR A O 1
ATOM 1835 N N . ALA A 1 237 ? -7.479 -15.858 7.707 1.00 87.62 237 ALA A N 1
ATOM 1836 C CA . ALA A 1 237 ? -8.774 -15.603 8.324 1.00 87.62 237 ALA A CA 1
ATOM 1837 C C . ALA A 1 237 ? -8.799 -16.068 9.782 1.00 87.62 237 ALA A C 1
ATOM 1839 O O . ALA A 1 237 ? -9.113 -15.275 10.662 1.00 87.62 237 ALA A O 1
ATOM 1840 N N . ALA A 1 238 ? -8.381 -17.312 10.046 1.00 87.81 238 ALA A N 1
ATOM 1841 C CA . ALA A 1 238 ? -8.331 -17.855 11.401 1.00 87.81 238 ALA A CA 1
ATOM 1842 C C . ALA A 1 238 ? -7.422 -17.019 12.318 1.00 87.81 238 ALA A C 1
ATOM 1844 O O . ALA A 1 238 ? -7.805 -16.681 13.434 1.00 87.81 238 ALA A O 1
ATOM 1845 N N . LYS A 1 239 ? -6.244 -16.608 11.827 1.00 90.19 239 LYS A N 1
ATOM 1846 C CA . LYS A 1 239 ? -5.323 -15.762 12.600 1.00 90.19 239 LYS A CA 1
ATOM 1847 C C . LYS A 1 239 ? -5.898 -14.374 12.893 1.00 90.19 239 LYS A C 1
ATOM 1849 O O . LYS A 1 239 ? -5.668 -13.839 13.972 1.00 90.19 239 LYS A O 1
ATOM 1854 N N . ALA A 1 240 ? -6.620 -13.771 11.952 1.00 89.12 240 ALA A N 1
ATOM 1855 C CA . ALA A 1 240 ? -7.288 -12.492 12.181 1.00 89.12 240 ALA A CA 1
ATOM 1856 C C . ALA A 1 240 ? -8.453 -12.637 13.180 1.00 89.12 240 ALA A C 1
ATOM 1858 O O . ALA A 1 240 ? -8.581 -11.824 14.097 1.00 89.12 240 ALA A O 1
ATOM 1859 N N . GLU A 1 241 ? -9.238 -13.712 13.064 1.00 87.75 241 GLU A N 1
ATOM 1860 C CA . GLU A 1 241 ? -10.366 -14.029 13.948 1.00 87.75 241 GLU A CA 1
ATOM 1861 C C . GLU A 1 241 ? -9.918 -14.260 15.400 1.00 87.75 241 GLU A C 1
ATOM 1863 O O . GLU A 1 241 ? -10.545 -13.735 16.320 1.00 87.75 241 GLU A O 1
ATOM 1868 N N . GLU A 1 242 ? -8.777 -14.928 15.626 1.00 89.19 242 GLU A N 1
ATOM 1869 C CA . GLU A 1 242 ? -8.141 -15.061 16.954 1.00 89.19 242 GLU A CA 1
ATOM 1870 C C . GLU A 1 242 ? -7.919 -13.705 17.656 1.00 89.19 242 GLU A C 1
ATOM 1872 O O . GLU A 1 242 ? -7.829 -13.631 18.886 1.00 89.19 242 GLU A O 1
ATOM 1877 N N . HIS A 1 243 ? -7.831 -12.624 16.877 1.00 86.56 243 HIS A N 1
ATOM 1878 C CA . HIS A 1 243 ? -7.632 -11.258 17.347 1.00 86.56 243 HIS A CA 1
ATOM 1879 C C . HIS A 1 243 ? -8.896 -10.382 17.251 1.00 86.56 243 HIS A C 1
ATOM 1881 O O . HIS A 1 243 ? -8.834 -9.214 17.641 1.00 86.56 243 HIS A O 1
ATOM 1887 N N . GLY A 1 244 ? -10.030 -10.922 16.788 1.00 86.25 244 GLY A N 1
ATOM 1888 C CA . GLY A 1 244 ? -11.273 -10.173 16.568 1.00 86.25 244 GLY A CA 1
ATOM 1889 C C . GLY A 1 244 ? -11.208 -9.203 15.382 1.00 86.25 244 GLY A C 1
ATOM 1890 O O . GLY A 1 244 ? -11.872 -8.170 15.397 1.00 86.25 244 GLY A O 1
ATOM 1891 N N . LEU A 1 245 ? -10.369 -9.495 14.384 1.00 88.06 245 LEU A N 1
ATOM 1892 C CA . LEU A 1 245 ? -10.097 -8.622 13.242 1.00 88.06 245 LEU A CA 1
ATOM 1893 C C . LEU A 1 245 ? -10.667 -9.204 11.946 1.00 88.06 245 LEU A C 1
ATOM 1895 O O . LEU A 1 245 ? -10.672 -10.416 11.738 1.00 88.06 245 LEU A O 1
ATOM 1899 N N . GLY A 1 246 ? -11.058 -8.326 11.025 1.00 86.75 246 GLY A N 1
ATOM 1900 C CA . GLY A 1 246 ? -11.268 -8.693 9.628 1.00 86.75 246 GLY A CA 1
ATOM 1901 C C . GLY A 1 246 ? -9.935 -8.947 8.919 1.00 86.75 246 GLY A C 1
ATOM 1902 O O . GLY A 1 246 ? -8.911 -8.353 9.263 1.00 86.75 246 GLY A O 1
ATOM 1903 N N . CYS A 1 247 ? -9.943 -9.799 7.896 1.00 86.50 247 CYS A N 1
ATOM 1904 C CA . CYS A 1 247 ? -8.752 -10.106 7.107 1.00 86.50 247 CYS A CA 1
ATOM 1905 C C . CYS A 1 247 ? -8.906 -9.614 5.666 1.00 86.50 247 CYS A C 1
ATOM 1907 O O . CYS A 1 247 ? -9.887 -9.945 4.994 1.00 86.50 247 CYS A O 1
ATOM 1909 N N . ILE A 1 248 ? -7.910 -8.872 5.181 1.00 85.00 248 ILE A N 1
ATOM 1910 C CA . ILE A 1 248 ? -7.715 -8.622 3.752 1.00 85.00 248 ILE A CA 1
ATOM 1911 C C . ILE A 1 248 ? -6.467 -9.354 3.265 1.00 85.00 248 ILE A C 1
ATOM 1913 O O . ILE A 1 248 ? -5.493 -9.534 3.996 1.00 85.00 248 ILE A O 1
ATOM 1917 N N . SER A 1 249 ? -6.478 -9.753 2.002 1.00 82.06 249 SER A N 1
ATOM 1918 C CA . SER A 1 249 ? -5.328 -10.372 1.360 1.00 82.06 249 SER A CA 1
ATOM 1919 C C . SER A 1 249 ? -5.230 -9.898 -0.081 1.00 82.06 249 SER A C 1
ATOM 1921 O O . SER A 1 249 ? -6.250 -9.583 -0.700 1.00 82.06 249 SER A O 1
ATOM 1923 N N . ASP A 1 250 ? -4.009 -9.825 -0.598 1.00 77.88 250 ASP A N 1
ATOM 1924 C CA . ASP A 1 250 ? -3.736 -9.518 -1.995 1.00 77.88 250 ASP A CA 1
ATOM 1925 C C . ASP A 1 250 ? -2.977 -10.671 -2.665 1.00 77.88 250 ASP A C 1
ATOM 1927 O O . ASP A 1 250 ? -2.395 -11.546 -2.026 1.00 77.88 250 ASP A O 1
ATOM 1931 N N . ALA A 1 251 ? -3.002 -10.685 -3.990 1.00 77.38 251 ALA A N 1
ATOM 1932 C CA . ALA A 1 251 ? -2.131 -11.524 -4.790 1.00 77.38 251 ALA A CA 1
ATOM 1933 C C . ALA A 1 251 ? -1.537 -10.642 -5.882 1.00 77.38 251 ALA A C 1
ATOM 1935 O O . ALA A 1 251 ? -2.221 -9.774 -6.421 1.00 77.38 251 ALA A O 1
ATOM 1936 N N . GLN A 1 252 ? -0.266 -10.862 -6.215 1.00 76.50 252 GLN A N 1
ATOM 1937 C CA . GLN A 1 252 ? 0.413 -10.048 -7.224 1.00 76.50 252 GLN A CA 1
ATOM 1938 C C . GLN A 1 252 ? 1.223 -10.886 -8.214 1.00 76.50 252 GLN A C 1
ATOM 1940 O O . GLN A 1 252 ? 1.101 -10.713 -9.424 1.00 76.50 252 GLN A O 1
ATOM 1945 N N . THR A 1 253 ? 2.081 -11.778 -7.715 1.00 76.75 253 THR A N 1
ATOM 1946 C CA . THR A 1 253 ? 2.971 -12.585 -8.563 1.00 76.75 253 THR A CA 1
ATOM 1947 C C . THR A 1 253 ? 2.377 -13.938 -8.934 1.00 76.75 253 THR A C 1
ATOM 1949 O O . THR A 1 253 ? 2.739 -14.499 -9.958 1.00 76.75 253 THR A O 1
ATOM 1952 N N . GLY A 1 254 ? 1.448 -14.476 -8.141 1.00 77.06 254 GLY A N 1
ATOM 1953 C CA . GLY A 1 254 ? 0.967 -15.849 -8.309 1.00 77.06 254 GLY A CA 1
ATOM 1954 C C . GLY A 1 254 ? 0.128 -16.131 -9.554 1.00 77.06 254 GLY A C 1
ATOM 1955 O O . GLY A 1 254 ? -0.113 -17.301 -9.842 1.00 77.06 254 GLY A O 1
ATOM 1956 N N . PHE A 1 255 ? -0.287 -15.091 -10.276 1.00 76.19 255 PHE A N 1
ATOM 1957 C CA . PHE A 1 255 ? -1.007 -15.166 -11.550 1.00 76.19 255 PHE A CA 1
ATOM 1958 C C . PHE A 1 255 ? -0.228 -14.514 -12.703 1.00 76.19 255 PHE A C 1
ATOM 1960 O O . PHE A 1 255 ? -0.804 -14.097 -13.700 1.00 76.19 255 PHE A O 1
ATOM 1967 N N . ARG A 1 256 ? 1.092 -14.380 -12.563 1.00 77.00 256 ARG A N 1
ATOM 1968 C CA . ARG A 1 256 ? 1.986 -13.960 -13.649 1.00 77.00 256 ARG A CA 1
ATOM 1969 C C . ARG A 1 256 ? 2.714 -15.165 -14.219 1.00 77.00 256 ARG A C 1
ATOM 1971 O O . ARG A 1 256 ? 2.902 -16.160 -13.511 1.00 77.00 256 ARG A O 1
ATOM 1978 N N . GLU A 1 257 ? 3.152 -15.079 -15.472 1.00 74.00 257 GLU A N 1
ATOM 1979 C CA . GLU A 1 257 ? 3.876 -16.187 -16.105 1.00 74.00 257 GLU A CA 1
ATOM 1980 C C . GLU A 1 257 ? 5.107 -16.569 -15.267 1.00 74.00 257 GLU A C 1
ATOM 1982 O O . GLU A 1 257 ? 5.884 -15.718 -14.829 1.00 74.00 257 GLU A O 1
ATOM 1987 N N . GLY A 1 258 ? 5.272 -17.863 -14.983 1.00 79.88 258 GLY A N 1
ATOM 1988 C CA . GLY A 1 258 ? 6.377 -18.349 -14.149 1.00 79.88 258 GLY A CA 1
ATOM 1989 C C . GLY A 1 258 ? 6.363 -17.849 -12.696 1.00 79.88 258 GLY A C 1
ATOM 1990 O O . GLY A 1 258 ? 7.349 -18.046 -11.990 1.00 79.88 258 GLY A O 1
ATOM 1991 N N . LYS A 1 259 ? 5.261 -17.234 -12.238 1.00 75.38 259 LYS A N 1
ATOM 1992 C CA . LYS A 1 259 ? 5.115 -16.588 -10.922 1.00 75.38 259 LYS A CA 1
ATOM 1993 C C . LYS A 1 259 ? 6.128 -15.467 -10.669 1.00 75.38 259 LYS A C 1
ATOM 1995 O O . LYS A 1 259 ? 6.503 -15.201 -9.526 1.00 75.38 259 LYS A O 1
ATOM 2000 N N . ASP A 1 260 ? 6.563 -14.812 -11.738 1.00 71.62 260 ASP A N 1
ATOM 2001 C CA . ASP A 1 260 ? 7.543 -13.735 -11.707 1.00 71.62 260 ASP A CA 1
ATOM 2002 C C . ASP A 1 260 ? 6.833 -12.377 -11.825 1.00 71.62 260 ASP A C 1
ATOM 2004 O O . ASP A 1 260 ? 6.001 -12.159 -12.708 1.00 71.62 260 ASP A O 1
ATOM 2008 N N . ARG A 1 261 ? 7.170 -11.445 -10.925 1.00 67.69 261 ARG A N 1
ATOM 2009 C CA . ARG A 1 261 ? 6.640 -10.071 -10.908 1.00 67.69 261 ARG A CA 1
ATOM 2010 C C . ARG A 1 261 ? 6.845 -9.368 -12.249 1.00 67.69 261 ARG A C 1
ATOM 2012 O O . ARG A 1 261 ? 6.001 -8.555 -12.629 1.00 67.69 261 ARG A O 1
ATOM 2019 N N . GLY A 1 262 ? 7.903 -9.739 -12.968 1.00 65.56 262 GLY A N 1
ATOM 2020 C CA . GLY A 1 262 ? 8.310 -9.083 -14.197 1.00 65.56 262 GLY A CA 1
ATOM 2021 C C . GLY A 1 262 ? 7.703 -9.606 -15.467 1.00 65.56 262 GLY A C 1
ATOM 2022 O O . GLY A 1 262 ? 7.958 -9.065 -16.545 1.00 65.56 262 GLY A O 1
ATOM 2023 N N . LYS A 1 263 ? 6.894 -10.650 -15.348 1.00 68.12 263 LYS A N 1
ATOM 2024 C CA . LYS A 1 263 ? 6.194 -11.228 -16.477 1.00 68.12 263 LYS A CA 1
ATOM 2025 C C . LYS A 1 263 ? 4.781 -10.666 -16.595 1.00 68.12 263 LYS A C 1
ATOM 2027 O O . LYS A 1 263 ? 4.230 -10.179 -15.598 1.00 68.12 263 LYS A O 1
ATOM 2032 N N . PRO A 1 264 ? 4.201 -10.695 -17.807 1.00 62.75 264 PRO A N 1
ATOM 2033 C CA . PRO A 1 264 ? 2.795 -10.387 -18.009 1.00 62.75 264 PRO A CA 1
ATOM 2034 C C . PRO A 1 264 ? 1.884 -11.201 -17.084 1.00 62.75 264 PRO A C 1
ATOM 2036 O O . PRO A 1 264 ? 2.279 -12.221 -16.510 1.00 62.75 264 PRO A O 1
ATOM 2039 N N . ILE A 1 265 ? 0.650 -10.725 -16.941 1.00 68.75 265 ILE A N 1
ATOM 2040 C CA . ILE A 1 265 ? -0.419 -11.494 -16.309 1.00 68.75 265 ILE A CA 1
ATOM 2041 C C . ILE A 1 265 ? -0.657 -12.749 -17.155 1.00 68.75 265 ILE A C 1
ATOM 2043 O O . ILE A 1 265 ? -0.855 -12.652 -18.362 1.00 68.75 265 ILE A O 1
ATOM 2047 N N . ASP A 1 266 ? -0.639 -13.911 -16.513 1.00 73.06 266 ASP A N 1
ATOM 2048 C CA . ASP A 1 266 ? -1.137 -15.152 -17.091 1.00 73.06 266 ASP A CA 1
ATOM 2049 C C . ASP A 1 266 ? -2.646 -15.177 -16.827 1.00 73.06 266 ASP A C 1
ATOM 2051 O O . ASP A 1 266 ? -3.094 -15.441 -15.709 1.00 73.06 266 ASP A O 1
ATOM 2055 N N . GLU A 1 267 ? -3.428 -14.822 -17.849 1.00 74.81 267 GLU A N 1
ATOM 2056 C CA . GLU A 1 267 ? -4.889 -14.705 -17.759 1.00 74.81 267 GLU A CA 1
ATOM 2057 C C . GLU A 1 267 ? -5.525 -15.986 -17.222 1.00 74.81 267 GLU A C 1
ATOM 2059 O O . GLU A 1 267 ? -6.387 -15.932 -16.347 1.00 74.81 267 GLU A O 1
ATOM 2064 N N . LYS A 1 268 ? -5.035 -17.150 -17.657 1.00 78.44 268 LYS A N 1
ATOM 2065 C CA . LYS A 1 268 ? -5.535 -18.440 -17.185 1.00 78.44 268 LYS A CA 1
ATOM 2066 C C . LYS A 1 268 ? -5.201 -18.659 -15.712 1.00 78.44 268 LYS A C 1
ATOM 2068 O O . LYS A 1 268 ? -6.053 -19.111 -14.950 1.00 78.44 268 LYS A O 1
ATOM 2073 N N . ALA A 1 269 ? -3.984 -18.329 -15.285 1.00 79.31 269 ALA A N 1
ATOM 2074 C CA . ALA A 1 269 ? -3.613 -18.420 -13.874 1.00 79.31 269 ALA A CA 1
ATOM 2075 C C . ALA A 1 269 ? -4.426 -17.451 -12.997 1.00 79.31 269 ALA A C 1
ATOM 2077 O O . ALA A 1 269 ? -4.754 -17.791 -11.857 1.00 79.31 269 ALA A O 1
ATOM 2078 N N . LEU A 1 270 ? -4.767 -16.267 -13.516 1.00 75.31 270 LEU A N 1
ATOM 2079 C CA . LEU A 1 270 ? -5.647 -15.306 -12.850 1.00 75.31 270 LEU A CA 1
ATOM 2080 C C . LEU A 1 270 ? -7.081 -15.841 -12.752 1.00 75.31 270 LEU A C 1
ATOM 2082 O O . LEU A 1 270 ? -7.665 -15.798 -11.671 1.00 75.31 270 LEU A O 1
ATOM 2086 N N . GLU A 1 271 ? -7.631 -16.396 -13.832 1.00 75.06 271 GLU A N 1
ATOM 2087 C CA . GLU A 1 271 ? -8.947 -17.047 -13.837 1.00 75.06 271 GLU A CA 1
ATOM 2088 C C . GLU A 1 271 ? -9.016 -18.216 -12.847 1.00 75.06 271 GLU A C 1
ATOM 2090 O O . GLU A 1 271 ? -9.975 -18.336 -12.080 1.00 75.06 271 GLU A O 1
ATOM 2095 N N . ASP A 1 272 ? -7.990 -19.069 -12.827 1.00 80.38 272 ASP A N 1
ATOM 2096 C CA . ASP A 1 272 ? -7.909 -20.210 -11.914 1.00 80.38 272 ASP A CA 1
ATOM 2097 C C . ASP A 1 272 ? -7.774 -19.751 -10.453 1.00 80.38 272 ASP A C 1
ATOM 2099 O O . ASP A 1 272 ? -8.405 -20.325 -9.559 1.00 80.38 272 ASP A O 1
ATOM 2103 N N . LEU A 1 273 ? -6.995 -18.693 -10.195 1.00 80.44 273 LEU A N 1
ATOM 2104 C CA . LEU A 1 273 ? -6.921 -18.054 -8.880 1.00 80.44 273 LEU A CA 1
ATOM 2105 C C . LEU A 1 273 ? -8.305 -17.563 -8.457 1.00 80.44 273 LEU A C 1
ATOM 2107 O O . LEU A 1 273 ? -8.766 -17.894 -7.367 1.00 80.44 273 LEU A O 1
ATOM 2111 N N . MET A 1 274 ? -8.988 -16.844 -9.343 1.00 77.56 274 MET A N 1
ATOM 2112 C CA . MET A 1 274 ? -10.311 -16.284 -9.101 1.00 77.56 274 MET A CA 1
ATOM 2113 C C . MET A 1 274 ? -11.369 -17.339 -8.810 1.00 77.56 274 MET A C 1
ATOM 2115 O O . MET A 1 274 ? -12.119 -17.213 -7.845 1.00 77.56 274 MET A O 1
ATOM 2119 N N . ARG A 1 275 ? -11.383 -18.430 -9.572 1.00 77.88 275 ARG A N 1
ATOM 2120 C CA . ARG A 1 275 ? -12.284 -19.566 -9.335 1.00 77.88 275 ARG A CA 1
ATOM 2121 C C . ARG A 1 275 ? -12.020 -20.273 -8.006 1.00 77.88 275 ARG A C 1
ATOM 2123 O O . ARG A 1 275 ? -12.901 -20.925 -7.459 1.00 77.88 275 ARG A O 1
ATOM 2130 N N . ASN A 1 276 ? -10.792 -20.221 -7.500 1.00 79.31 276 ASN A N 1
ATOM 2131 C CA . ASN A 1 276 ? -10.477 -20.800 -6.198 1.00 79.31 276 ASN A CA 1
ATOM 2132 C C . ASN A 1 276 ? -10.757 -19.849 -5.036 1.00 79.31 276 ASN A C 1
ATOM 2134 O O . ASN A 1 276 ? -10.808 -20.296 -3.892 1.00 79.31 276 ASN A O 1
ATOM 2138 N N . VAL A 1 277 ? -10.960 -18.574 -5.327 1.00 73.19 277 VAL A N 1
ATOM 2139 C CA . VAL A 1 277 ? -11.340 -17.565 -4.352 1.00 73.19 277 VAL A CA 1
ATOM 2140 C C . VAL A 1 277 ? -12.858 -17.505 -4.149 1.00 73.19 277 VAL A C 1
ATOM 2142 O O . VAL A 1 277 ? -13.298 -17.434 -3.002 1.00 73.19 277 VAL A O 1
ATOM 2145 N N . TYR A 1 278 ? -13.632 -17.533 -5.237 1.00 70.25 278 TYR A N 1
ATOM 2146 C CA . TYR A 1 278 ? -15.094 -17.382 -5.258 1.00 70.25 278 TYR A CA 1
ATOM 2147 C C . TYR A 1 278 ? -15.814 -18.718 -5.472 1.00 70.25 278 TYR A C 1
ATOM 2149 O O . TYR A 1 278 ? -16.870 -18.927 -4.830 1.00 70.25 278 TYR A O 1
#

Sequence (278 aa):
MTPPRECFVVPVAAFQLAYQGFPWQPSVGYESGSSLEGRRYPNGETYPAWHEIDDMIASLPDGTRLSFHLNESEKCPYVSSLLQGAEDALKLVDVLCNKYHARHIQININARGVPPQLFTPGADSEKSAMQIANLASQYPDTLFVMPVFRKTDADGTVVSESWPFVRTILESSAVKSDDKKPARNVVPFFDNSGGMGKTPDAVPEIPREFPREDGQMVGMTGGINASNVKDWLSKYAAKAEEHGLGCISDAQTGFREGKDRGKPIDEKALEDLMRNVY

Foldseek 3Di:
DDDPPQEDAAAAPEFECAQQPALVDGDQCQPPPHDQVSQQDPVRFHTHHSVSLVVVLVVDDPPREYEYEYAHDPNCGLLQCLLVVPPRSVVRLVCCCPVVVHQEYERPCVHPPNDQQCQPDDPNLLSSLLSVLVSCVVRVNHAYEYEFDFDADPVRHTPHTRVVSLVSNQQSNLVVDPNSGGRQRHEYAYEQQPPVLDDHPAWDDDDPPPDLDANREYEYEHNDWLVCPLVVSVRQCVNQVVSNHRYYYYDQQRQFVVSDNRGDGNVVRSVSSVVSSD